Protein AF-A0A1Y1Y5H6-F1 (afdb_monomer)

Sequence (209 aa):
MPNKRKLPKKATPQSYDQAPKKDVIPDMPRKFARLLNSEEIAKRKKEKTPAQSGKAQELTLKPRETLKEFNRRVDQEFNSEISKAGSTRKKEKRKLYKEKKILKERAKKELQWEDSHAKDFHNLEDKVKFGEIVDAPPIIKAVPKARKLFIPRQKEESDDEPQEQEKRKNKGKLRMLSAAQQRIIGAERERAIASYRALKKARMNQPAQ

Radius of gyration: 35.47 Å; Cα contacts (8 Å, |Δi|>4): 11; chains: 1; bounding box: 76×74×88 Å

Structure (mmCIF, N/CA/C/O backbone):
data_AF-A0A1Y1Y5H6-F1
#
_entry.id   AF-A0A1Y1Y5H6-F1
#
loop_
_atom_site.group_PDB
_atom_site.id
_atom_site.type_symbol
_atom_site.label_atom_id
_atom_site.label_alt_id
_atom_site.label_comp_id
_atom_site.label_asym_id
_atom_site.label_entity_id
_atom_site.label_seq_id
_atom_site.pdbx_PDB_ins_code
_atom_site.Cartn_x
_atom_site.Cartn_y
_atom_site.Cartn_z
_atom_site.occupancy
_atom_site.B_iso_or_equiv
_atom_site.auth_seq_id
_atom_site.auth_comp_id
_atom_site.auth_asym_id
_atom_site.auth_atom_id
_atom_site.pdbx_PDB_model_num
ATOM 1 N N . MET A 1 1 ? 11.204 -42.314 10.497 1.00 49.66 1 MET A N 1
ATOM 2 C CA . MET A 1 1 ? 10.343 -42.302 11.704 1.00 49.66 1 MET A CA 1
ATOM 3 C C . MET A 1 1 ? 8.977 -41.720 11.338 1.00 49.66 1 MET A C 1
ATOM 5 O O . MET A 1 1 ? 8.915 -40.529 11.049 1.00 49.66 1 MET A O 1
ATOM 9 N N . PRO A 1 2 ? 7.898 -42.520 11.259 1.00 57.00 2 PRO A N 1
ATOM 10 C CA . PRO A 1 2 ? 6.575 -42.017 10.896 1.00 57.00 2 PRO A CA 1
ATOM 11 C C . PRO A 1 2 ? 5.924 -41.293 12.086 1.00 57.00 2 PRO A C 1
ATOM 13 O O . PRO A 1 2 ? 5.847 -41.814 13.199 1.00 57.00 2 PRO A O 1
ATOM 16 N N . ASN A 1 3 ? 5.479 -40.062 11.845 1.00 56.91 3 ASN A N 1
ATOM 17 C CA . ASN A 1 3 ? 4.983 -39.139 12.860 1.00 56.91 3 ASN A CA 1
ATOM 18 C C . ASN A 1 3 ? 3.547 -39.528 13.274 1.00 56.91 3 ASN A C 1
ATOM 20 O O . ASN A 1 3 ? 2.582 -39.207 12.578 1.00 56.91 3 ASN A O 1
ATOM 24 N N . LYS A 1 4 ? 3.397 -40.268 14.383 1.00 63.69 4 LYS A N 1
ATOM 25 C CA . LYS A 1 4 ? 2.092 -40.712 14.907 1.00 63.69 4 LYS A CA 1
ATOM 26 C C . LYS A 1 4 ? 1.303 -39.511 15.442 1.00 63.69 4 LYS A C 1
ATOM 28 O O . LYS A 1 4 ? 1.525 -39.049 16.560 1.00 63.69 4 LYS A O 1
ATOM 33 N N . ARG A 1 5 ? 0.355 -39.005 14.649 1.00 61.78 5 ARG A N 1
ATOM 34 C CA . ARG A 1 5 ? -0.648 -38.033 15.109 1.00 61.78 5 ARG A CA 1
ATOM 35 C C . ARG A 1 5 ? -1.530 -38.697 16.171 1.00 61.78 5 ARG A C 1
ATOM 37 O O . ARG A 1 5 ? -2.220 -39.668 15.879 1.00 61.78 5 ARG A O 1
ATOM 44 N N . LYS A 1 6 ? -1.484 -38.189 17.406 1.00 64.81 6 LYS A N 1
ATOM 45 C CA . LYS A 1 6 ? -2.341 -38.643 18.512 1.00 64.81 6 LYS A CA 1
ATOM 46 C C . LYS A 1 6 ? -3.805 -38.322 18.181 1.00 64.81 6 LYS A C 1
ATOM 48 O O . LYS A 1 6 ? -4.128 -37.167 17.914 1.00 64.81 6 LYS A O 1
ATOM 53 N N . LEU A 1 7 ? -4.666 -39.340 18.192 1.00 61.91 7 LEU A N 1
ATOM 54 C CA . LEU A 1 7 ? -6.120 -39.191 18.088 1.00 61.91 7 LEU A CA 1
ATOM 55 C C . LEU A 1 7 ? -6.658 -38.402 19.300 1.00 61.91 7 LEU A C 1
ATOM 57 O O . LEU A 1 7 ? -6.150 -38.591 20.412 1.00 61.91 7 LEU A O 1
ATOM 61 N N . PRO A 1 8 ? -7.660 -37.522 19.121 1.00 62.69 8 PRO A N 1
ATOM 62 C CA . PRO A 1 8 ? -8.265 -36.800 20.234 1.00 62.69 8 PRO A CA 1
ATOM 63 C C . PRO A 1 8 ? -8.977 -37.775 21.183 1.00 62.69 8 PRO A C 1
ATOM 65 O O . PRO A 1 8 ? -9.694 -38.677 20.747 1.00 62.69 8 PRO A O 1
ATOM 68 N N . LYS A 1 9 ? -8.765 -37.602 22.494 1.00 64.38 9 LYS A N 1
ATOM 69 C CA . LYS A 1 9 ? -9.453 -38.372 23.541 1.00 64.38 9 LYS A CA 1
ATOM 70 C C . LYS A 1 9 ? -10.957 -38.068 23.490 1.00 64.38 9 LYS A C 1
ATOM 72 O O . LYS A 1 9 ? -11.333 -36.902 23.391 1.00 64.38 9 LYS A O 1
ATOM 77 N N . LYS A 1 10 ? -11.800 -39.106 23.566 1.00 59.19 10 LYS A N 1
ATOM 78 C CA . LYS A 1 10 ? -13.262 -38.967 23.677 1.00 59.19 10 LYS A CA 1
ATOM 79 C C . LYS A 1 10 ? -13.609 -38.164 24.938 1.00 59.19 10 LYS A C 1
ATOM 81 O O . LYS A 1 10 ? -13.023 -38.403 25.993 1.00 59.19 10 LYS A O 1
ATOM 86 N N . ALA A 1 11 ? -14.520 -37.203 24.798 1.00 62.25 11 ALA A N 1
ATOM 87 C CA . ALA A 1 11 ? -14.959 -36.330 25.881 1.00 62.25 11 ALA A CA 1
ATOM 88 C C . ALA A 1 11 ? -15.691 -37.130 26.970 1.00 62.25 11 ALA A C 1
ATOM 90 O O . ALA A 1 11 ? -16.493 -38.013 26.669 1.00 62.25 11 ALA A O 1
ATOM 91 N N . THR A 1 12 ? -15.404 -36.818 28.232 1.00 67.06 12 THR A N 1
ATOM 92 C CA . THR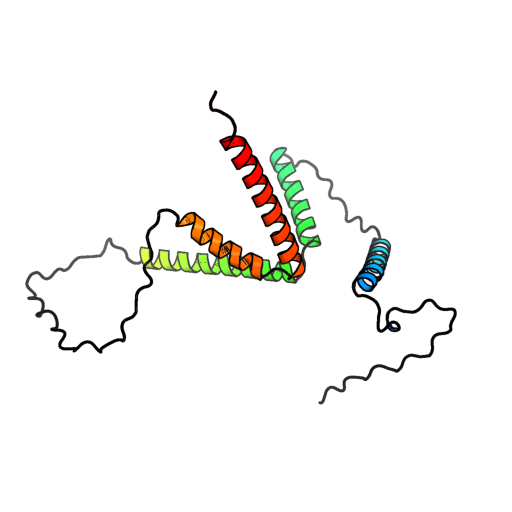 A 1 12 ? -16.161 -37.294 29.392 1.00 67.06 12 THR A CA 1
ATOM 93 C C . THR A 1 12 ? -17.563 -36.670 29.405 1.00 67.06 12 THR A C 1
ATOM 95 O O . THR A 1 12 ? -17.706 -35.513 28.997 1.00 67.06 12 THR A O 1
ATOM 98 N N . PRO A 1 13 ? -18.6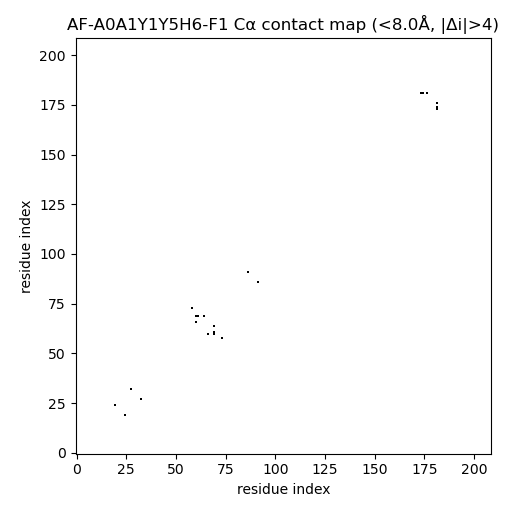01 -37.396 29.862 1.00 62.78 13 PRO A N 1
ATOM 99 C CA . PRO A 1 13 ? -19.953 -36.851 29.955 1.00 62.78 13 PRO A CA 1
ATOM 100 C C . PRO A 1 13 ? -19.969 -35.656 30.918 1.00 62.78 13 PRO A C 1
ATOM 102 O O . PRO A 1 13 ? -19.497 -35.756 32.051 1.00 62.78 13 PRO A O 1
ATOM 105 N N . GLN A 1 14 ? -20.454 -34.504 30.447 1.00 63.03 14 GLN A N 1
ATOM 106 C CA . GLN A 1 14 ? -20.626 -33.312 31.281 1.00 63.03 14 GLN A CA 1
ATOM 107 C C . GLN A 1 14 ? -21.825 -33.509 32.219 1.00 63.03 14 GLN A C 1
ATOM 109 O O . GLN A 1 14 ? -22.839 -34.063 31.799 1.00 63.03 14 GLN A O 1
ATOM 114 N N . SER A 1 15 ? -21.721 -33.059 33.476 1.00 67.62 15 SER A N 1
ATOM 115 C CA . SER A 1 15 ? -22.879 -33.014 34.376 1.00 67.62 15 SER A CA 1
ATOM 116 C C . SER A 1 15 ? -23.840 -31.902 33.944 1.00 67.62 15 SER A C 1
ATOM 118 O O . SER A 1 15 ? -23.403 -30.851 33.471 1.00 67.62 15 SER A O 1
ATOM 120 N N . TYR A 1 16 ? -25.143 -32.150 3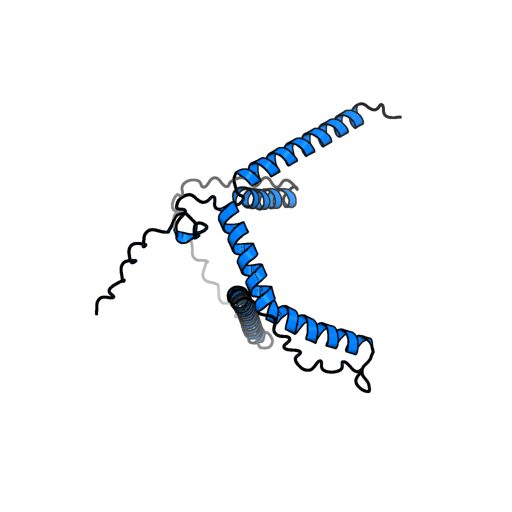4.103 1.00 61.91 16 TYR A N 1
ATOM 121 C CA . TYR A 1 16 ? -26.225 -31.301 33.586 1.00 61.91 16 TYR A CA 1
ATOM 122 C C . TYR A 1 16 ? -26.245 -29.871 34.156 1.00 61.91 16 TYR A C 1
ATOM 124 O O . TYR A 1 16 ? -26.775 -28.976 33.507 1.00 61.91 16 TYR A O 1
ATOM 132 N N . ASP A 1 17 ? -25.600 -29.635 35.302 1.00 73.44 17 ASP A N 1
ATOM 133 C CA . ASP A 1 17 ? -25.562 -28.320 35.960 1.00 73.44 17 ASP A CA 1
ATOM 134 C C . ASP A 1 17 ? -24.399 -27.416 35.515 1.00 73.44 17 ASP A C 1
ATOM 136 O O . ASP A 1 17 ? -24.301 -26.266 35.945 1.00 73.44 17 ASP A O 1
ATOM 140 N N . GLN A 1 18 ? -23.487 -27.894 34.661 1.00 70.75 18 GLN A N 1
ATOM 141 C CA . GLN A 1 18 ? -22.415 -27.048 34.132 1.00 70.75 18 GLN A CA 1
ATOM 142 C C . GLN A 1 18 ? -22.829 -26.394 32.818 1.00 70.75 18 GLN A C 1
ATOM 144 O O . GLN A 1 18 ? -23.266 -27.063 31.882 1.00 70.75 18 GLN A O 1
ATOM 149 N N . ALA A 1 19 ? -22.597 -25.082 32.711 1.00 65.88 19 ALA A N 1
ATOM 150 C CA . ALA A 1 19 ? -22.763 -24.367 31.453 1.00 65.88 19 ALA A CA 1
ATOM 151 C C . ALA A 1 19 ? -21.966 -25.072 30.327 1.00 65.88 19 ALA A C 1
ATOM 153 O O . ALA A 1 19 ? -20.789 -25.411 30.525 1.00 65.88 19 ALA A O 1
ATOM 154 N N . PRO A 1 20 ? -22.580 -25.305 29.151 1.00 62.91 20 PRO A N 1
ATOM 155 C CA . PRO A 1 20 ? -21.957 -26.061 28.074 1.00 62.91 20 PRO A CA 1
ATOM 156 C C . PRO A 1 20 ? -20.665 -25.378 27.622 1.00 62.91 20 PRO A C 1
ATOM 158 O O . PRO A 1 20 ? -20.622 -24.175 27.348 1.00 62.91 20 PRO A O 1
ATOM 161 N N . LYS A 1 21 ? -19.580 -26.154 27.555 1.00 64.81 21 LYS A N 1
ATOM 162 C CA . LYS A 1 21 ? -18.279 -25.649 27.097 1.00 64.81 21 LYS A CA 1
ATOM 163 C C . LYS A 1 21 ? -18.302 -25.533 25.570 1.00 64.81 21 LYS A C 1
ATOM 165 O O . LYS A 1 21 ? -18.923 -26.346 24.891 1.00 64.81 21 LYS A O 1
ATOM 170 N N . LYS A 1 22 ? -17.591 -24.542 25.017 1.00 61.50 22 LYS A N 1
ATOM 171 C CA . LYS A 1 22 ? -17.540 -24.254 23.565 1.00 61.50 22 LYS A CA 1
ATOM 172 C C . LYS A 1 22 ? -17.158 -25.458 22.698 1.00 61.50 22 LYS A C 1
ATOM 174 O O . LYS A 1 22 ? -17.560 -25.514 21.542 1.00 61.50 22 LYS A O 1
ATOM 179 N N . ASP A 1 23 ? -16.420 -26.407 23.265 1.00 64.31 23 ASP A N 1
ATOM 180 C CA . ASP A 1 23 ? -15.974 -27.623 22.581 1.00 64.31 23 ASP A CA 1
ATOM 181 C C . ASP A 1 23 ? -17.095 -28.668 22.391 1.00 64.31 23 ASP A C 1
ATOM 183 O O . ASP A 1 23 ? -16.881 -29.672 21.718 1.00 64.31 23 ASP A O 1
ATOM 187 N N . VAL A 1 24 ? -18.285 -28.443 22.967 1.00 64.38 24 VAL A N 1
ATOM 188 C CA . VAL A 1 24 ? -19.387 -29.423 23.047 1.00 64.38 24 VAL A CA 1
ATOM 189 C C . VAL A 1 24 ? -20.595 -29.042 22.178 1.00 64.38 24 VAL A C 1
ATOM 191 O O . VAL A 1 24 ? -21.507 -29.845 22.019 1.00 64.38 24 VAL A O 1
ATOM 194 N N . ILE A 1 25 ? -20.608 -27.857 21.550 1.00 68.00 25 ILE A N 1
ATOM 195 C CA . ILE A 1 25 ? -21.733 -27.401 20.714 1.00 68.00 25 ILE A CA 1
ATOM 196 C C . ILE A 1 25 ? -21.344 -27.502 19.226 1.00 68.00 25 ILE A C 1
ATOM 198 O O . ILE A 1 25 ? -20.771 -26.552 18.684 1.00 68.00 25 ILE A O 1
ATOM 202 N N . PRO A 1 26 ? -21.629 -28.632 18.545 1.00 69.88 26 PRO A N 1
ATOM 203 C CA . PRO A 1 26 ? -21.235 -28.848 17.150 1.00 69.88 26 PRO A CA 1
ATOM 204 C C . PRO A 1 26 ? -21.930 -27.899 16.160 1.00 69.88 26 PRO A C 1
ATOM 206 O O . PRO A 1 26 ? -21.426 -27.714 15.056 1.00 69.88 26 PRO A O 1
ATOM 209 N N . ASP A 1 27 ? -23.032 -27.259 16.563 1.00 74.75 27 ASP A N 1
ATOM 210 C CA . ASP A 1 27 ? -23.867 -26.407 15.706 1.00 74.75 27 ASP A CA 1
ATOM 211 C C . ASP A 1 27 ? -24.026 -24.975 16.252 1.00 74.75 27 ASP A C 1
ATOM 213 O O . ASP A 1 27 ? -25.101 -24.380 16.264 1.00 74.75 27 ASP A O 1
ATOM 217 N N . MET A 1 28 ? -22.942 -24.398 16.780 1.00 81.00 28 MET A N 1
ATOM 218 C CA . MET A 1 28 ? -22.959 -23.005 17.230 1.00 81.00 28 MET A CA 1
ATOM 219 C C . MET A 1 28 ? -22.802 -22.045 16.032 1.00 81.00 28 MET A C 1
ATOM 221 O O . MET A 1 28 ? -21.764 -22.069 15.357 1.00 81.00 28 MET A O 1
ATOM 225 N N . PRO A 1 29 ? -23.746 -21.109 15.792 1.00 83.75 29 PRO A N 1
ATOM 226 C CA . PRO A 1 29 ? -23.631 -20.146 14.706 1.00 83.75 29 PRO A CA 1
ATOM 227 C C . PRO A 1 29 ? -22.337 -19.333 14.795 1.00 83.75 29 PRO A C 1
ATOM 229 O O . PRO A 1 29 ? -21.986 -18.759 15.828 1.00 83.75 29 PRO A O 1
ATOM 232 N N . ARG A 1 30 ? -21.635 -19.203 13.666 1.00 78.69 30 ARG A N 1
ATOM 233 C CA . ARG A 1 30 ? -20.296 -18.585 13.595 1.00 78.69 30 ARG A CA 1
ATOM 234 C C . ARG A 1 30 ? -20.239 -17.148 14.136 1.00 78.69 30 ARG A C 1
ATOM 236 O O . ARG A 1 30 ? -19.188 -16.706 14.599 1.00 78.69 30 ARG A O 1
ATOM 243 N N . LYS A 1 31 ? -21.352 -16.408 14.065 1.00 78.50 31 LYS A N 1
ATOM 244 C CA . LYS A 1 31 ? -21.481 -15.062 14.652 1.00 78.50 31 LYS A CA 1
ATOM 245 C C . LYS A 1 31 ? -21.469 -15.107 16.183 1.00 78.50 31 LYS A C 1
ATOM 247 O O . LYS A 1 31 ? -20.774 -14.307 16.798 1.00 78.50 31 LYS A O 1
ATOM 252 N N . PHE A 1 32 ? -22.165 -16.071 16.773 1.00 80.12 32 PHE A N 1
ATOM 253 C CA . PHE A 1 32 ? -22.243 -16.259 18.219 1.00 80.12 32 PHE A CA 1
ATOM 254 C C . PHE A 1 32 ? -20.906 -16.748 18.797 1.00 80.12 32 PHE A C 1
ATOM 256 O O . PHE A 1 32 ? -20.401 -16.184 19.764 1.00 80.12 32 PHE A O 1
ATOM 263 N N . ALA A 1 33 ? -20.231 -17.667 18.097 1.00 80.69 33 ALA A N 1
ATOM 264 C CA . ALA A 1 33 ? -18.868 -18.090 18.431 1.00 80.69 33 ALA A CA 1
ATOM 265 C C . ALA A 1 33 ? -17.878 -16.907 18.502 1.00 80.69 33 ALA A C 1
ATOM 267 O O . ALA A 1 33 ? -17.005 -16.850 19.368 1.00 80.69 33 ALA A O 1
ATOM 268 N N . ARG A 1 34 ? -18.013 -15.934 17.586 1.00 82.00 34 ARG A N 1
ATOM 269 C CA . ARG A 1 34 ? -17.185 -14.717 17.586 1.00 82.00 34 ARG A CA 1
ATOM 270 C C . ARG A 1 34 ? -17.472 -13.815 18.780 1.00 82.00 34 ARG A C 1
ATOM 272 O O . ARG A 1 34 ? -16.514 -13.279 19.330 1.00 82.00 34 ARG A O 1
ATOM 279 N N . LEU A 1 35 ? -18.736 -13.665 19.174 1.00 82.44 35 LEU A N 1
ATOM 280 C CA . LEU A 1 35 ? -19.118 -12.865 20.339 1.00 82.44 35 LEU A CA 1
ATOM 281 C C . LEU A 1 35 ? -18.513 -13.448 21.619 1.00 82.44 35 LEU A C 1
ATOM 283 O O . LEU A 1 35 ? -17.743 -12.759 22.287 1.00 82.44 35 LEU A O 1
ATOM 287 N N . LEU A 1 36 ? -18.706 -14.747 21.866 1.00 80.94 36 LEU A N 1
ATOM 288 C CA . LEU A 1 36 ? -18.141 -15.410 23.044 1.00 80.94 36 LEU A CA 1
ATOM 289 C C . LEU A 1 36 ? -16.603 -15.372 23.084 1.00 80.94 36 LEU A C 1
ATOM 291 O O . LEU A 1 36 ? -16.003 -15.377 24.156 1.00 80.94 36 LEU A O 1
ATOM 295 N N . ASN A 1 37 ? -15.933 -15.372 21.929 1.00 80.81 37 ASN A N 1
ATOM 296 C CA . ASN A 1 37 ? -14.474 -15.237 21.871 1.00 80.81 37 ASN A CA 1
ATOM 297 C C . ASN A 1 37 ? -14.022 -13.787 22.089 1.00 80.81 37 ASN A C 1
ATOM 299 O O . ASN A 1 37 ? -12.962 -13.557 22.663 1.00 80.81 37 ASN A O 1
ATOM 303 N N . SER A 1 38 ? -14.804 -12.802 21.641 1.00 80.44 38 SER A N 1
ATOM 304 C CA . SER A 1 38 ? -14.480 -11.386 21.831 1.00 80.44 38 SER A CA 1
ATOM 305 C C . SER A 1 38 ? -14.531 -10.972 23.303 1.00 80.44 38 SER A C 1
ATOM 307 O O . SER A 1 38 ? -13.640 -10.254 23.755 1.00 80.44 38 SER A O 1
ATOM 309 N N . GLU A 1 39 ? -15.486 -11.505 24.066 1.00 78.94 39 GLU A N 1
ATOM 310 C CA . GLU A 1 39 ? -15.594 -11.276 25.509 1.00 78.94 39 GLU A CA 1
ATOM 311 C C . GLU A 1 39 ? -14.431 -11.900 26.282 1.00 78.94 39 GLU A C 1
ATOM 313 O O . GLU A 1 39 ? -13.844 -11.251 27.144 1.00 78.94 39 GLU A O 1
ATOM 318 N N . GLU A 1 40 ? -14.028 -13.127 25.942 1.00 80.06 40 GLU A N 1
ATOM 319 C CA . GLU A 1 40 ? -12.850 -13.764 26.544 1.00 80.06 40 GLU A CA 1
ATOM 320 C C . GLU A 1 40 ? -11.558 -13.012 26.225 1.00 80.06 40 GLU A C 1
ATOM 322 O O . GLU A 1 40 ? -10.697 -12.851 27.089 1.00 80.06 40 GLU A O 1
ATOM 327 N N . ILE A 1 41 ? -11.413 -12.518 24.993 1.00 79.81 41 ILE A N 1
ATOM 328 C CA . ILE A 1 41 ? -10.269 -11.688 24.605 1.00 79.81 41 ILE A CA 1
ATOM 329 C C . ILE A 1 41 ? -10.290 -10.364 25.380 1.00 79.81 41 ILE A C 1
ATOM 331 O O . ILE A 1 41 ? -9.233 -9.904 25.807 1.00 79.81 41 ILE A O 1
ATOM 335 N N . ALA A 1 42 ? -11.461 -9.760 25.590 1.00 81.81 42 ALA A N 1
ATOM 336 C CA . ALA A 1 42 ? -11.604 -8.541 26.380 1.00 81.81 42 ALA A CA 1
ATOM 337 C C . ALA A 1 42 ? -11.263 -8.771 27.863 1.00 81.81 42 ALA A C 1
ATOM 339 O O . ALA A 1 42 ? -10.511 -7.983 28.434 1.00 81.81 42 ALA A O 1
ATOM 340 N N . LYS A 1 43 ? -11.731 -9.874 28.463 1.00 80.25 43 LYS A N 1
ATOM 341 C CA . LYS A 1 43 ? -11.396 -10.274 29.842 1.00 80.25 43 LYS A CA 1
ATOM 342 C C . LYS A 1 43 ? -9.896 -10.531 30.003 1.00 80.25 43 LYS A C 1
ATOM 344 O O . LYS A 1 43 ? -9.257 -9.913 30.845 1.00 80.25 43 LYS A O 1
ATOM 349 N N . ARG A 1 44 ? -9.288 -11.297 29.088 1.00 75.94 44 ARG A N 1
ATOM 350 C CA . ARG A 1 44 ? -7.833 -11.539 29.072 1.00 75.94 44 ARG A CA 1
ATOM 351 C C . ARG A 1 44 ? -7.006 -10.269 28.880 1.00 75.94 44 ARG A C 1
ATOM 353 O O . ARG A 1 44 ? -5.882 -10.213 29.358 1.00 75.94 44 ARG A O 1
ATOM 360 N N . LYS A 1 45 ? -7.513 -9.268 28.153 1.00 72.75 45 LYS A N 1
ATOM 361 C CA . LYS A 1 45 ? -6.840 -7.967 28.012 1.00 72.75 45 LYS A CA 1
ATOM 362 C C . LYS A 1 45 ? -6.903 -7.148 29.299 1.00 72.75 45 LYS A C 1
ATOM 364 O O . LYS A 1 45 ? -5.912 -6.509 29.618 1.00 72.75 45 LYS A O 1
ATOM 369 N N . LYS A 1 46 ? -8.020 -7.202 30.031 1.00 70.00 46 LYS A N 1
ATOM 370 C CA . LYS A 1 46 ? -8.159 -6.559 31.347 1.00 70.00 46 LYS A CA 1
ATOM 371 C C . LYS A 1 46 ? -7.281 -7.225 32.413 1.00 70.00 46 LYS A C 1
ATOM 373 O O . LYS A 1 46 ? -6.700 -6.535 33.233 1.00 70.00 46 LYS A O 1
ATOM 378 N N . GLU A 1 47 ? -7.132 -8.548 32.363 1.00 67.62 47 GLU A N 1
ATOM 379 C CA . GLU A 1 47 ? -6.297 -9.304 33.312 1.00 67.62 47 GLU A CA 1
ATOM 380 C C . GLU A 1 47 ? -4.788 -9.215 33.012 1.00 67.62 47 GLU A C 1
ATOM 382 O O . GLU A 1 47 ? -3.966 -9.414 33.900 1.00 67.62 47 GLU A O 1
ATOM 387 N N . LYS A 1 48 ? -4.396 -8.907 31.765 1.00 61.34 48 LYS A N 1
ATOM 388 C CA . LYS A 1 48 ? -2.987 -8.825 31.327 1.00 61.34 48 LYS A CA 1
ATOM 389 C C . LYS A 1 48 ? -2.402 -7.414 31.297 1.00 61.34 48 LYS A C 1
ATOM 391 O O . LYS A 1 48 ? -1.335 -7.232 30.715 1.00 61.34 48 LYS A O 1
ATOM 396 N N . THR A 1 49 ? -3.045 -6.432 31.916 1.00 50.75 49 THR A N 1
ATOM 397 C CA . THR A 1 49 ? -2.411 -5.139 32.200 1.00 50.75 49 THR A CA 1
ATOM 398 C C . THR A 1 49 ? -1.997 -5.068 33.671 1.00 50.75 49 THR A C 1
ATOM 400 O O . THR A 1 49 ? -2.640 -4.351 34.435 1.00 50.75 49 THR A O 1
ATOM 403 N N . PRO A 1 50 ? -0.932 -5.764 34.121 1.00 48.66 50 PRO A N 1
ATOM 404 C CA . PRO A 1 50 ? -0.153 -5.197 35.204 1.00 48.66 50 PRO A CA 1
ATOM 405 C C . PRO A 1 50 ? 0.479 -3.915 34.653 1.00 48.66 50 PRO A C 1
ATOM 407 O O . PRO A 1 50 ? 1.039 -3.907 33.554 1.00 48.66 50 PRO A O 1
ATOM 410 N N . ALA A 1 51 ? 0.323 -2.821 35.389 1.00 53.59 51 ALA A N 1
ATOM 411 C CA . ALA A 1 51 ? 0.912 -1.528 35.094 1.00 53.59 51 ALA A CA 1
ATOM 412 C C . ALA A 1 51 ? 2.445 -1.643 35.009 1.00 53.59 51 ALA A C 1
ATOM 414 O O . ALA A 1 51 ? 3.158 -1.432 35.982 1.00 53.59 51 ALA A O 1
ATOM 415 N N . GLN A 1 52 ? 2.975 -1.980 33.835 1.00 55.69 52 GLN A N 1
ATOM 416 C CA . GLN A 1 52 ? 4.354 -1.665 33.492 1.00 55.69 52 GLN A CA 1
ATOM 417 C C . GLN A 1 52 ? 4.369 -0.209 33.039 1.00 55.69 52 GLN A C 1
ATOM 419 O O . GLN A 1 52 ? 4.393 0.098 31.850 1.00 55.69 52 GLN A O 1
ATOM 424 N N . SER A 1 53 ? 4.325 0.696 34.016 1.00 53.19 53 SER A N 1
ATOM 425 C CA . SER A 1 53 ? 4.782 2.069 33.847 1.00 53.19 53 SER A CA 1
ATOM 426 C C . SER A 1 53 ? 6.292 2.021 33.610 1.00 53.19 53 SER A C 1
ATOM 428 O O . SER A 1 53 ? 7.097 2.183 34.529 1.00 53.19 53 SER A O 1
ATOM 430 N N . GLY A 1 54 ? 6.691 1.716 32.373 1.00 56.28 54 GLY A N 1
ATOM 431 C CA . GLY A 1 54 ? 8.034 2.030 31.909 1.00 56.28 54 GLY A CA 1
ATOM 432 C C . GLY A 1 54 ? 8.264 3.511 32.178 1.00 56.28 54 GLY A C 1
ATOM 433 O O . GLY A 1 54 ? 7.380 4.314 31.891 1.00 56.28 54 GLY A O 1
ATOM 434 N N . LYS A 1 55 ? 9.391 3.840 32.820 1.00 54.66 55 LYS A N 1
ATOM 435 C CA . LYS A 1 55 ? 9.768 5.198 33.232 1.00 54.66 55 LYS A CA 1
ATOM 436 C C . LYS A 1 55 ? 9.375 6.193 32.139 1.00 54.66 55 LYS A C 1
ATOM 438 O O . LYS A 1 55 ? 9.996 6.187 31.077 1.00 54.66 55 LYS A O 1
ATOM 443 N N . ALA A 1 56 ? 8.339 6.994 32.387 1.00 61.09 56 ALA A N 1
ATOM 444 C CA . ALA A 1 56 ? 7.986 8.102 31.518 1.00 61.09 56 ALA A CA 1
ATOM 445 C C . ALA A 1 56 ? 9.204 9.023 31.511 1.00 61.09 56 ALA A C 1
ATOM 447 O O . ALA A 1 56 ? 9.522 9.640 32.526 1.00 61.09 56 ALA A O 1
ATOM 448 N N . GLN A 1 57 ? 9.965 9.007 30.419 1.00 70.06 57 GLN A N 1
ATOM 449 C CA . GLN A 1 57 ? 11.036 9.971 30.248 1.00 70.06 57 GLN A CA 1
ATOM 450 C C . GLN A 1 57 ? 10.360 11.337 30.218 1.00 70.06 57 GLN A C 1
ATOM 452 O O . GLN A 1 57 ? 9.447 11.562 29.426 1.00 70.06 57 GLN A O 1
ATOM 457 N N . GLU A 1 58 ? 10.740 12.205 31.145 1.00 77.12 58 GLU A N 1
ATOM 458 C CA . GLU A 1 58 ? 10.170 13.538 31.251 1.00 77.12 58 GLU A CA 1
ATOM 459 C C . GLU A 1 58 ? 10.510 14.299 29.962 1.00 77.12 58 GLU A C 1
ATOM 461 O O . GLU A 1 58 ? 11.677 14.572 29.669 1.00 77.12 58 GLU A O 1
ATOM 466 N N . LEU A 1 59 ? 9.495 14.553 29.130 1.00 79.94 59 LEU A N 1
ATOM 467 C CA . LEU A 1 59 ? 9.644 15.197 27.826 1.00 79.94 59 LEU A CA 1
ATOM 468 C C . LEU A 1 59 ? 9.902 16.689 28.032 1.00 79.94 59 LEU A C 1
ATOM 470 O O . LEU A 1 59 ? 9.003 17.518 27.926 1.00 79.94 59 LEU A O 1
ATOM 474 N N . THR A 1 60 ? 11.149 17.023 28.338 1.00 89.31 60 THR A N 1
ATOM 475 C CA . THR A 1 60 ? 11.610 18.403 28.466 1.00 89.31 60 THR A CA 1
ATOM 476 C C . THR A 1 60 ? 12.147 18.931 27.137 1.00 89.31 60 THR A C 1
ATOM 478 O O . THR A 1 60 ? 12.568 18.176 26.246 1.00 89.31 60 THR A O 1
ATOM 481 N N . LEU A 1 61 ? 12.083 20.254 26.984 1.00 91.69 61 LEU A N 1
ATOM 482 C CA . LEU A 1 61 ? 12.623 20.962 25.830 1.00 91.69 61 LEU A CA 1
ATOM 483 C C . LEU A 1 61 ? 14.151 20.981 25.940 1.00 91.69 61 LEU A C 1
ATOM 485 O O . LEU A 1 61 ? 14.691 21.393 26.969 1.00 91.69 61 LEU A O 1
ATOM 489 N N . LYS A 1 62 ? 14.863 20.521 24.907 1.00 90.31 62 LYS A N 1
ATOM 490 C CA . LYS A 1 62 ? 16.330 20.529 24.945 1.00 90.31 62 LYS A CA 1
ATOM 491 C C . LYS A 1 62 ? 16.856 21.958 24.777 1.00 90.31 62 LYS A C 1
ATOM 493 O O . LYS A 1 62 ? 16.273 22.742 24.025 1.00 90.31 62 LYS A O 1
ATOM 498 N N . PRO A 1 63 ? 17.977 22.321 25.423 1.00 91.31 63 PRO A N 1
ATOM 499 C CA . PRO A 1 63 ? 18.583 23.624 25.196 1.00 91.31 63 PRO A CA 1
ATOM 500 C C . PRO A 1 63 ? 18.943 23.776 23.709 1.00 91.31 63 PRO A C 1
ATOM 502 O O . PRO A 1 63 ? 19.580 22.895 23.133 1.00 91.31 63 PRO A O 1
ATOM 505 N N . ARG A 1 64 ? 18.536 24.907 23.110 1.00 91.25 64 ARG A N 1
ATOM 506 C CA . ARG A 1 64 ? 18.654 25.251 21.672 1.00 91.25 64 ARG A CA 1
ATOM 507 C C . ARG A 1 64 ? 17.683 24.534 20.717 1.00 91.25 64 ARG A C 1
ATOM 509 O O . ARG A 1 64 ? 17.779 24.753 19.515 1.00 91.25 64 ARG A O 1
ATOM 516 N N . GLU A 1 65 ? 16.755 23.721 21.219 1.00 92.88 65 GLU A N 1
ATOM 517 C CA . GLU A 1 65 ? 15.654 23.159 20.422 1.00 92.88 65 GLU A CA 1
ATOM 518 C C . GLU A 1 65 ? 14.546 24.210 20.259 1.00 92.88 65 GLU A C 1
ATOM 520 O O . GLU A 1 65 ? 14.178 24.899 21.212 1.00 92.88 65 GLU A O 1
ATOM 525 N N . THR A 1 66 ? 13.994 24.348 19.056 1.00 96.25 66 THR A N 1
ATOM 526 C CA . THR A 1 66 ? 12.784 25.156 18.855 1.00 96.25 66 THR A CA 1
ATOM 527 C C . THR A 1 66 ? 11.538 24.377 19.282 1.00 96.25 66 THR A C 1
ATOM 529 O O . THR A 1 66 ? 11.499 23.149 19.210 1.00 96.25 66 THR A O 1
ATOM 532 N N . LEU A 1 67 ? 10.452 25.068 19.647 1.00 93.56 67 LEU A N 1
ATOM 533 C CA . LEU A 1 67 ? 9.192 24.403 20.023 1.00 93.56 67 LEU A CA 1
ATOM 534 C C . LEU A 1 67 ? 8.660 23.471 18.915 1.00 93.56 67 LEU A C 1
ATOM 536 O O . LEU A 1 67 ? 8.085 22.417 19.183 1.00 93.56 67 LEU A O 1
ATOM 540 N N . LYS A 1 68 ? 8.895 23.833 17.650 1.00 96.25 68 LYS A N 1
ATOM 541 C CA . LYS A 1 68 ? 8.522 23.015 16.492 1.00 96.25 68 LYS A CA 1
ATOM 542 C C . LYS A 1 68 ? 9.302 21.699 16.439 1.00 96.25 68 LYS A C 1
ATOM 544 O O . LYS A 1 68 ? 8.726 20.661 16.119 1.00 96.25 68 LYS A O 1
ATOM 549 N N . GLU A 1 69 ? 10.600 21.738 16.719 1.00 95.75 69 GLU A N 1
ATOM 550 C CA . GLU A 1 69 ? 11.457 20.548 16.742 1.00 95.75 69 GLU A CA 1
ATOM 551 C C . GLU A 1 69 ? 11.111 19.635 17.914 1.00 95.75 69 GLU A C 1
ATOM 553 O O . GLU A 1 69 ? 10.994 18.426 17.709 1.00 95.75 69 GLU A O 1
ATOM 558 N N . PHE A 1 70 ? 10.826 20.226 19.079 1.00 95.06 70 PHE A N 1
ATOM 559 C CA . PHE A 1 70 ? 10.322 19.513 20.249 1.00 95.06 70 PHE A CA 1
ATOM 560 C C . PHE A 1 70 ? 9.054 18.721 19.916 1.00 95.06 70 PHE A C 1
ATOM 562 O O . PHE A 1 70 ? 9.027 17.501 20.076 1.00 95.06 70 PHE A O 1
ATOM 569 N N . ASN A 1 71 ? 8.037 19.383 19.352 1.00 94.25 71 ASN A N 1
ATOM 570 C CA . ASN A 1 71 ? 6.793 18.718 18.958 1.00 94.25 71 ASN A CA 1
ATOM 571 C C . ASN A 1 71 ? 7.050 17.602 17.936 1.00 94.25 71 ASN A C 1
ATOM 573 O O . ASN A 1 71 ? 6.534 16.496 18.077 1.00 94.25 71 ASN A O 1
ATOM 577 N N . ARG A 1 72 ? 7.920 17.845 16.945 1.00 95.06 72 ARG A N 1
ATOM 578 C CA . ARG A 1 72 ? 8.279 16.824 15.949 1.00 95.06 72 ARG A CA 1
ATOM 579 C C . ARG A 1 72 ? 8.936 15.601 16.591 1.00 95.06 72 ARG A C 1
ATOM 581 O O . ARG A 1 72 ? 8.684 14.481 16.151 1.00 95.06 72 ARG A O 1
ATOM 588 N N . ARG A 1 73 ? 9.801 15.797 17.586 1.00 93.31 73 ARG A N 1
ATOM 589 C CA . ARG A 1 73 ? 10.474 14.714 18.310 1.00 93.31 73 ARG A CA 1
ATOM 590 C C . ARG A 1 73 ? 9.483 13.897 19.134 1.00 93.31 73 ARG A C 1
ATOM 592 O O . ARG A 1 73 ? 9.482 12.675 19.008 1.00 93.31 73 ARG A O 1
ATOM 599 N N . VAL A 1 74 ? 8.611 14.566 19.890 1.00 91.50 74 VAL A N 1
ATOM 600 C CA . VAL A 1 74 ? 7.524 13.927 20.654 1.00 91.50 74 VAL A CA 1
ATOM 601 C C . VAL A 1 74 ? 6.666 13.066 19.723 1.00 91.50 74 VAL A C 1
ATOM 603 O O . VAL A 1 74 ? 6.472 11.876 19.975 1.00 91.50 74 VAL A O 1
ATOM 606 N N . ASP A 1 75 ? 6.237 13.627 18.590 1.00 92.31 75 ASP A N 1
ATOM 607 C CA . ASP A 1 75 ? 5.439 12.906 17.598 1.00 92.31 75 ASP A CA 1
ATOM 608 C C . ASP A 1 75 ? 6.180 11.692 17.029 1.00 92.31 75 ASP A C 1
ATOM 610 O O . ASP A 1 75 ? 5.572 10.651 16.784 1.00 92.31 75 ASP A O 1
ATOM 614 N N . GLN A 1 76 ? 7.487 11.791 16.783 1.00 90.25 76 GLN A N 1
ATOM 615 C CA . GLN A 1 76 ? 8.285 10.677 16.267 1.00 90.25 76 GLN A CA 1
ATOM 616 C C . GLN A 1 76 ? 8.410 9.538 17.281 1.00 90.25 76 GLN A C 1
ATOM 618 O O . GLN A 1 76 ? 8.265 8.373 16.899 1.00 90.25 76 GLN A O 1
ATOM 623 N N . GLU A 1 77 ? 8.645 9.860 18.553 1.00 88.06 77 GLU A N 1
ATOM 624 C CA . GLU A 1 77 ? 8.730 8.882 19.639 1.00 88.06 77 GLU A CA 1
ATOM 625 C C . GLU A 1 77 ? 7.398 8.138 19.788 1.00 88.06 77 GLU A C 1
ATOM 627 O O . GLU A 1 77 ? 7.365 6.911 19.628 1.00 88.06 77 GLU A O 1
ATOM 632 N N . PHE A 1 78 ? 6.287 8.874 19.914 1.00 86.81 78 PHE A N 1
ATOM 633 C CA . PHE A 1 78 ? 4.941 8.300 19.992 1.00 86.81 78 PHE A CA 1
ATOM 634 C C . PHE A 1 78 ? 4.580 7.482 18.752 1.00 86.81 78 PHE A C 1
ATOM 636 O O . PHE A 1 78 ? 4.124 6.342 18.858 1.00 86.81 78 PHE A O 1
ATOM 643 N N . ASN A 1 79 ? 4.822 8.008 17.549 1.00 86.50 79 ASN A N 1
ATOM 644 C CA . ASN A 1 79 ? 4.537 7.273 16.319 1.00 86.50 79 ASN A CA 1
ATOM 645 C C . ASN A 1 79 ? 5.374 5.995 16.201 1.00 86.50 79 ASN A C 1
ATOM 647 O O . ASN A 1 79 ? 4.898 5.012 15.624 1.00 86.50 79 ASN A O 1
ATOM 651 N N . SER A 1 80 ? 6.597 5.972 16.740 1.00 83.81 80 SER A N 1
ATOM 652 C CA . SER A 1 80 ? 7.432 4.770 16.762 1.00 83.81 80 SER A CA 1
ATOM 653 C C . SER A 1 80 ? 6.847 3.694 17.681 1.00 83.81 80 SER A C 1
ATOM 655 O O . SER A 1 80 ? 6.797 2.524 17.292 1.00 83.81 80 SER A O 1
ATOM 657 N N . GLU A 1 81 ? 6.333 4.077 18.849 1.00 82.69 81 GLU A N 1
ATOM 658 C CA . GLU A 1 81 ? 5.688 3.172 19.801 1.00 82.69 81 GLU A CA 1
ATOM 659 C C . GLU A 1 81 ? 4.355 2.654 19.270 1.00 82.69 81 GLU A C 1
ATOM 661 O O . GLU A 1 81 ? 4.135 1.443 19.230 1.00 82.69 81 GLU A O 1
ATOM 666 N N . ILE A 1 82 ? 3.509 3.546 18.751 1.00 83.25 82 ILE A N 1
ATOM 667 C CA . ILE A 1 82 ? 2.237 3.195 18.110 1.00 83.25 82 ILE A CA 1
ATOM 668 C C . ILE A 1 82 ? 2.486 2.252 16.926 1.00 83.25 82 ILE A C 1
ATOM 670 O O . ILE A 1 82 ? 1.779 1.255 16.744 1.00 83.25 82 ILE A O 1
ATOM 674 N N . SER A 1 83 ? 3.525 2.521 16.130 1.00 77.12 83 SER A N 1
ATOM 675 C CA . SER A 1 83 ? 3.903 1.661 15.008 1.00 77.12 83 SER A CA 1
ATOM 676 C C . SER A 1 83 ? 4.363 0.281 15.466 1.00 77.12 83 SER A C 1
ATOM 678 O O . SER A 1 83 ? 3.965 -0.702 14.840 1.00 77.12 83 SER A O 1
ATOM 680 N N . LYS A 1 84 ? 5.160 0.191 16.540 1.00 78.94 84 LYS A N 1
ATOM 681 C CA . LYS A 1 84 ? 5.610 -1.078 17.138 1.00 78.94 84 LYS A CA 1
ATOM 682 C C . LYS A 1 84 ? 4.433 -1.862 17.725 1.00 78.94 84 LYS A C 1
ATOM 684 O O . LYS A 1 84 ? 4.281 -3.041 17.417 1.00 78.94 84 LYS A O 1
ATOM 689 N N . ALA A 1 85 ? 3.552 -1.208 18.479 1.00 78.38 85 ALA A N 1
ATOM 690 C CA . ALA A 1 85 ? 2.380 -1.825 19.102 1.00 78.38 85 ALA A CA 1
ATOM 691 C C . ALA A 1 85 ? 1.341 -2.310 18.071 1.00 78.38 85 ALA A C 1
ATOM 693 O O . ALA A 1 85 ? 0.723 -3.361 18.239 1.00 78.38 85 ALA A O 1
ATOM 694 N N . GLY A 1 86 ? 1.170 -1.577 16.967 1.00 76.25 86 GLY A N 1
ATOM 695 C CA . GLY A 1 86 ? 0.296 -1.946 15.849 1.00 76.25 86 GLY A CA 1
ATOM 696 C C . GLY A 1 86 ? 0.964 -2.818 14.778 1.00 76.25 86 GLY A C 1
ATOM 697 O O . GLY A 1 86 ? 0.388 -3.022 13.696 1.00 76.25 86 GLY A O 1
ATOM 698 N N . SER A 1 87 ? 2.193 -3.285 15.015 1.00 73.69 87 SER A N 1
ATOM 699 C CA . SER A 1 87 ? 2.936 -4.107 14.068 1.00 73.69 87 SER A CA 1
ATOM 700 C C . SER A 1 87 ? 2.585 -5.578 14.247 1.00 73.69 87 SER A C 1
ATOM 702 O O . SER A 1 87 ? 2.723 -6.162 15.315 1.00 73.69 87 SER A O 1
ATOM 704 N N . THR A 1 88 ? 2.129 -6.213 13.171 1.00 81.19 88 THR A N 1
ATOM 705 C CA . THR A 1 88 ? 2.021 -7.674 13.117 1.00 81.19 88 THR A CA 1
ATOM 706 C C . THR A 1 88 ? 3.140 -8.204 12.236 1.00 81.19 88 THR A C 1
ATOM 708 O O . THR A 1 88 ? 3.487 -7.575 11.234 1.00 81.19 88 THR A O 1
ATOM 711 N N . ARG A 1 89 ? 3.630 -9.418 12.510 1.00 81.44 89 ARG A N 1
ATOM 712 C CA . ARG A 1 89 ? 4.666 -10.087 11.696 1.00 81.44 89 ARG A CA 1
ATOM 713 C C . ARG A 1 89 ? 4.360 -10.073 10.188 1.00 81.44 89 ARG A C 1
ATOM 715 O O . ARG A 1 89 ? 5.258 -10.018 9.352 1.00 81.44 89 ARG A O 1
ATOM 722 N N . LYS A 1 90 ? 3.074 -10.108 9.811 1.00 81.56 90 LYS A N 1
ATOM 723 C CA . LYS A 1 90 ? 2.622 -10.002 8.411 1.00 81.56 90 LYS A CA 1
ATOM 724 C C . LYS A 1 90 ? 2.814 -8.592 7.834 1.00 81.56 90 LYS A C 1
ATOM 726 O O . LYS A 1 90 ? 3.201 -8.460 6.674 1.00 81.56 90 LYS A O 1
ATOM 731 N N . LYS A 1 91 ? 2.546 -7.548 8.623 1.00 83.19 91 LYS A N 1
ATOM 732 C CA . LYS A 1 91 ? 2.738 -6.139 8.245 1.00 83.19 91 LYS A CA 1
ATOM 733 C C . LYS A 1 91 ? 4.227 -5.815 8.069 1.00 83.19 91 LYS A C 1
ATOM 735 O O . LYS A 1 91 ? 4.579 -5.194 7.071 1.00 83.19 91 LYS A O 1
ATOM 740 N N . GLU A 1 92 ? 5.089 -6.335 8.941 1.00 85.81 92 GLU A N 1
ATOM 741 C CA . GLU A 1 92 ? 6.554 -6.188 8.853 1.00 85.81 92 GLU A CA 1
ATOM 742 C C . GLU A 1 92 ? 7.121 -6.842 7.601 1.00 85.81 92 GLU A C 1
ATOM 744 O O . GLU A 1 92 ? 7.800 -6.185 6.818 1.00 85.81 92 GLU A O 1
ATOM 749 N N . LYS A 1 93 ? 6.754 -8.104 7.334 1.00 88.25 93 LYS A N 1
ATOM 750 C CA . LYS A 1 93 ? 7.154 -8.794 6.097 1.00 88.25 93 LYS A CA 1
ATOM 751 C C . LYS A 1 93 ? 6.745 -8.014 4.846 1.00 88.25 93 LYS A C 1
ATOM 753 O O . LYS A 1 93 ? 7.508 -7.944 3.886 1.00 88.25 93 LYS A O 1
ATOM 758 N N . ARG A 1 94 ? 5.555 -7.401 4.848 1.00 89.44 94 ARG A N 1
ATOM 759 C CA . ARG A 1 94 ? 5.085 -6.570 3.730 1.00 89.44 94 ARG A CA 1
ATOM 760 C C . ARG A 1 94 ? 5.890 -5.274 3.595 1.00 89.44 94 ARG A C 1
ATOM 762 O O . ARG A 1 94 ? 6.128 -4.853 2.467 1.00 89.44 94 ARG A O 1
ATOM 769 N N . LYS A 1 95 ? 6.291 -4.649 4.707 1.00 90.06 95 LYS A N 1
ATOM 770 C CA . LYS A 1 95 ? 7.139 -3.447 4.718 1.00 90.06 95 LYS A CA 1
ATOM 771 C C . LYS A 1 95 ? 8.532 -3.761 4.161 1.00 90.06 95 LYS A C 1
ATOM 773 O O . LYS A 1 95 ? 8.910 -3.166 3.159 1.00 90.06 95 LYS A O 1
ATOM 778 N N . LEU A 1 96 ? 9.188 -4.794 4.689 1.00 92.62 96 LEU A N 1
ATOM 779 C CA . LEU A 1 96 ? 10.497 -5.266 4.220 1.00 92.62 96 LEU A CA 1
ATOM 780 C C . LEU A 1 96 ? 10.482 -5.642 2.732 1.00 92.62 96 LEU A C 1
ATOM 782 O O . LEU A 1 96 ? 11.406 -5.324 1.990 1.00 92.62 96 LEU A O 1
ATOM 786 N N . TYR A 1 97 ? 9.411 -6.287 2.260 1.00 95.50 97 TYR A N 1
ATOM 787 C CA . TYR A 1 97 ? 9.262 -6.602 0.838 1.00 95.50 97 TYR A CA 1
ATOM 788 C C . TYR A 1 97 ? 9.190 -5.340 -0.035 1.00 95.50 97 TYR A C 1
ATOM 790 O O . TYR A 1 97 ? 9.826 -5.284 -1.087 1.00 95.50 97 TYR A O 1
ATOM 798 N N . LYS A 1 98 ? 8.433 -4.321 0.395 1.00 95.44 98 LYS A N 1
ATOM 799 C CA . LYS A 1 98 ? 8.345 -3.041 -0.320 1.00 95.44 98 LYS A CA 1
ATOM 800 C C . LYS A 1 98 ? 9.688 -2.315 -0.333 1.00 95.44 98 LYS A C 1
ATOM 802 O O . LYS A 1 98 ? 10.096 -1.860 -1.393 1.00 95.44 98 LYS A O 1
ATOM 807 N N . GLU A 1 99 ? 10.382 -2.256 0.800 1.00 95.50 99 GLU A N 1
ATOM 808 C CA . GLU A 1 99 ? 11.715 -1.648 0.906 1.00 95.50 99 GLU A CA 1
ATOM 809 C C . GLU A 1 99 ? 12.716 -2.358 -0.008 1.00 95.50 99 GLU A C 1
ATOM 811 O O . GLU A 1 99 ? 13.374 -1.712 -0.817 1.00 95.50 99 GLU A O 1
ATOM 816 N N . LYS A 1 100 ? 12.739 -3.698 0.003 1.00 97.44 100 LYS A N 1
ATOM 817 C CA . LYS A 1 100 ? 13.571 -4.495 -0.910 1.00 97.44 100 LYS A CA 1
ATOM 818 C C . LYS A 1 100 ? 13.241 -4.228 -2.380 1.00 97.44 100 LYS A C 1
ATOM 820 O O . LYS A 1 100 ? 14.142 -4.220 -3.214 1.00 97.44 100 LYS A O 1
ATOM 825 N N . LYS A 1 101 ? 11.964 -4.020 -2.718 1.00 96.69 101 LYS A N 1
ATOM 826 C CA . LYS A 1 101 ? 11.548 -3.667 -4.082 1.00 96.69 101 LYS A CA 1
ATOM 827 C C . LYS A 1 101 ? 12.056 -2.276 -4.479 1.00 96.69 101 LYS A C 1
ATOM 829 O O . LYS A 1 101 ? 12.622 -2.145 -5.557 1.00 96.69 101 LYS A O 1
ATOM 834 N N . ILE A 1 102 ? 11.909 -1.284 -3.601 1.00 97.31 102 ILE A N 1
ATOM 835 C CA . ILE A 1 102 ? 12.385 0.089 -3.829 1.00 97.31 102 ILE A CA 1
ATOM 836 C C . ILE A 1 102 ? 13.908 0.113 -3.994 1.00 97.31 102 ILE A C 1
ATOM 838 O O . ILE A 1 102 ? 14.405 0.730 -4.928 1.00 97.31 102 ILE A O 1
ATOM 842 N N . LEU A 1 103 ? 14.650 -0.596 -3.138 1.00 96.06 103 LEU A N 1
ATOM 843 C CA . LEU A 1 103 ? 16.109 -0.700 -3.239 1.00 96.06 103 LEU A CA 1
ATOM 844 C C . LEU A 1 103 ? 16.544 -1.334 -4.564 1.00 96.06 103 LEU A C 1
ATOM 846 O O . LEU A 1 103 ? 17.436 -0.815 -5.223 1.00 96.06 103 LEU A O 1
ATOM 850 N N . LYS A 1 104 ? 15.868 -2.403 -5.003 1.00 96.94 104 LYS A N 1
ATOM 851 C CA . LYS A 1 104 ? 16.128 -3.013 -6.316 1.00 96.94 104 LYS A CA 1
ATOM 852 C C . LYS A 1 104 ? 15.856 -2.057 -7.474 1.00 96.94 104 LYS A C 1
ATOM 854 O O . LYS A 1 104 ? 16.598 -2.068 -8.446 1.00 96.94 104 LYS A O 1
ATOM 859 N N . GLU A 1 105 ? 14.783 -1.275 -7.408 1.00 95.81 105 GLU A N 1
ATOM 860 C CA . GLU A 1 105 ? 14.477 -0.284 -8.445 1.00 95.81 105 GLU A CA 1
ATOM 861 C C . GLU A 1 105 ? 15.504 0.850 -8.470 1.00 95.81 105 GLU A C 1
ATOM 863 O O . GLU A 1 105 ? 15.901 1.269 -9.553 1.00 95.81 105 GLU A O 1
ATOM 868 N N . ARG A 1 106 ? 15.974 1.308 -7.304 1.00 95.56 106 ARG A N 1
ATOM 869 C CA . ARG A 1 106 ? 17.046 2.309 -7.215 1.00 95.56 106 ARG A CA 1
ATOM 870 C C . ARG A 1 106 ? 18.361 1.785 -7.786 1.00 95.56 106 ARG A C 1
ATOM 872 O O . ARG A 1 106 ? 18.896 2.429 -8.673 1.00 95.56 106 ARG A O 1
ATOM 879 N N . ALA A 1 107 ? 18.790 0.588 -7.386 1.00 96.00 107 ALA A N 1
ATOM 880 C CA . ALA A 1 107 ? 20.014 -0.029 -7.899 1.00 96.00 107 ALA A CA 1
ATOM 881 C C . ALA A 1 107 ? 19.976 -0.233 -9.424 1.00 96.00 107 ALA A C 1
ATOM 883 O O . ALA A 1 107 ? 20.965 -0.022 -10.109 1.00 96.00 107 ALA A O 1
ATOM 884 N N . LYS A 1 108 ? 18.815 -0.598 -9.988 1.00 95.50 108 LYS A N 1
ATOM 885 C CA . LYS A 1 108 ? 18.654 -0.685 -11.449 1.00 95.50 108 LYS A CA 1
ATOM 886 C C . LYS A 1 108 ? 18.814 0.664 -12.142 1.00 95.50 108 LYS A C 1
ATOM 888 O O . LYS A 1 108 ? 19.391 0.713 -13.218 1.00 95.50 108 LYS A O 1
ATOM 893 N N . LYS A 1 109 ? 18.259 1.731 -11.562 1.00 92.62 109 LYS A N 1
ATOM 894 C CA . LYS A 1 109 ? 18.386 3.085 -12.113 1.00 92.62 109 LYS A CA 1
ATOM 895 C C . LYS A 1 109 ? 19.815 3.600 -12.021 1.00 92.62 109 LYS A C 1
ATOM 897 O O . LYS A 1 109 ? 20.259 4.250 -12.951 1.00 92.62 109 LYS A O 1
ATOM 902 N N . GLU A 1 110 ? 20.498 3.311 -10.922 1.00 93.06 110 GLU A N 1
ATOM 903 C CA . GLU A 1 110 ? 21.902 3.663 -10.716 1.00 93.06 110 GLU A CA 1
ATOM 904 C C . GLU A 1 110 ? 22.793 2.952 -11.734 1.00 93.06 110 GLU A C 1
ATOM 906 O O . GLU A 1 110 ? 23.509 3.623 -12.459 1.00 93.06 110 GLU A O 1
ATOM 911 N N . LEU A 1 111 ? 22.613 1.641 -11.927 1.00 91.25 111 LEU A N 1
ATOM 912 C CA . LEU A 1 111 ? 23.316 0.898 -12.976 1.00 91.25 111 LEU A CA 1
ATOM 913 C C . LEU A 1 111 ? 23.030 1.460 -14.378 1.00 91.25 111 LEU A C 1
ATOM 915 O O . LEU A 1 111 ? 23.938 1.636 -15.173 1.00 91.25 111 LEU A O 1
ATOM 919 N N . GLN A 1 112 ? 21.772 1.788 -14.689 1.00 87.81 112 GLN A N 1
ATOM 920 C CA . GLN A 1 112 ? 21.429 2.415 -15.972 1.00 87.81 112 GLN A CA 1
ATOM 921 C C . GLN A 1 112 ? 22.058 3.798 -16.143 1.00 87.81 112 GLN A C 1
ATOM 923 O O . GLN A 1 112 ? 22.40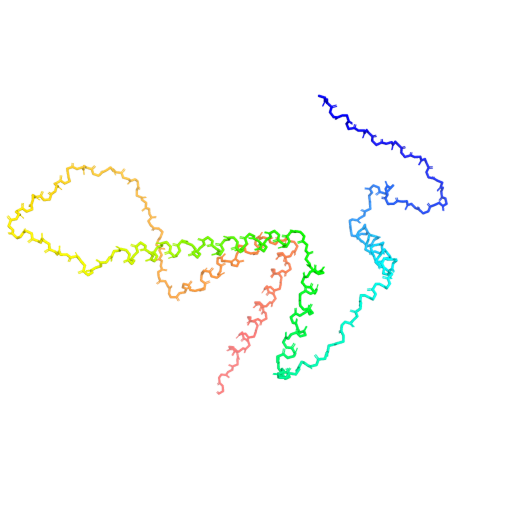7 4.179 -17.260 1.00 87.81 112 GLN A O 1
ATOM 928 N N . TRP A 1 113 ? 22.150 4.565 -15.058 1.00 85.06 113 TRP A N 1
ATOM 929 C CA . TRP A 1 113 ? 22.808 5.861 -15.051 1.00 85.06 113 TRP A CA 1
ATOM 930 C C . TRP A 1 113 ? 24.306 5.700 -15.289 1.00 85.06 113 TRP A C 1
ATOM 932 O O . TRP A 1 113 ? 24.828 6.366 -16.174 1.00 85.06 113 TRP A O 1
ATOM 942 N N . GLU A 1 114 ? 24.958 4.773 -14.588 1.00 84.56 114 GLU A N 1
ATOM 943 C CA . GLU A 1 114 ? 26.364 4.412 -14.782 1.00 84.56 114 GLU A CA 1
ATOM 944 C C . GLU A 1 114 ? 26.625 3.924 -16.209 1.00 84.56 114 GLU A C 1
ATOM 946 O O . GLU A 1 114 ? 27.513 4.453 -16.858 1.00 84.56 114 GLU A O 1
ATOM 951 N N . ASP A 1 115 ? 25.807 3.023 -16.760 1.00 81.19 115 ASP A N 1
ATOM 952 C CA . ASP A 1 115 ? 25.927 2.542 -18.146 1.00 81.19 115 ASP A CA 1
ATOM 953 C C . ASP A 1 115 ? 25.750 3.664 -19.186 1.00 81.19 115 ASP A C 1
ATOM 955 O O . ASP A 1 115 ? 26.295 3.603 -20.292 1.00 81.19 115 ASP A O 1
ATOM 959 N N . SER A 1 116 ? 24.946 4.680 -18.859 1.00 75.31 116 SER A N 1
ATOM 960 C CA . SER A 1 116 ? 24.701 5.833 -19.733 1.00 75.31 116 SER A CA 1
ATOM 961 C C . SER A 1 116 ? 25.777 6.909 -19.588 1.00 75.31 116 SER A C 1
ATOM 963 O O . SER A 1 116 ? 26.081 7.573 -20.570 1.00 75.31 116 SER A O 1
ATOM 965 N N . HIS A 1 117 ? 26.357 7.073 -18.395 1.00 69.12 117 HIS A N 1
ATOM 966 C CA . HIS A 1 117 ? 27.483 7.975 -18.131 1.00 69.12 117 HIS A CA 1
ATOM 967 C C . HIS A 1 117 ? 28.821 7.385 -18.585 1.00 69.12 117 HIS A C 1
ATOM 969 O O . HIS A 1 117 ? 29.665 8.118 -19.073 1.00 69.12 117 HIS A O 1
ATOM 975 N N . ALA A 1 118 ? 29.008 6.068 -18.483 1.00 61.94 118 ALA A N 1
ATOM 976 C CA . ALA A 1 118 ? 30.198 5.363 -18.960 1.00 61.94 118 ALA A CA 1
ATOM 977 C C . ALA A 1 118 ? 30.308 5.373 -20.493 1.00 61.94 118 ALA A C 1
ATOM 979 O O . ALA A 1 118 ? 31.375 5.111 -21.047 1.00 61.94 118 ALA A O 1
ATOM 980 N N . LYS A 1 119 ? 29.218 5.697 -21.197 1.00 64.00 119 LYS A N 1
ATOM 981 C CA . LYS A 1 119 ? 29.269 6.122 -22.597 1.00 64.00 119 LYS A CA 1
ATOM 982 C C . LYS A 1 119 ? 29.638 7.600 -22.631 1.00 64.00 119 LYS A C 1
ATOM 984 O O . LYS A 1 119 ? 28.791 8.447 -22.896 1.00 64.00 119 LYS A O 1
ATOM 989 N N . ASP A 1 120 ? 30.903 7.896 -22.349 1.00 63.12 120 ASP A N 1
ATOM 990 C CA . ASP A 1 120 ? 31.474 9.225 -22.544 1.00 63.12 120 ASP A CA 1
ATOM 991 C C . ASP A 1 120 ? 31.370 9.599 -24.029 1.00 63.12 120 ASP A C 1
ATOM 993 O O . ASP A 1 120 ? 32.215 9.254 -24.857 1.00 63.12 120 ASP A O 1
ATOM 997 N N . PHE A 1 121 ? 30.309 10.329 -24.376 1.00 65.00 121 PHE A N 1
ATOM 998 C CA . PHE A 1 121 ? 30.093 10.881 -25.717 1.00 65.00 121 PHE A CA 1
ATOM 999 C C . PHE A 1 121 ? 31.191 11.877 -26.122 1.00 65.00 121 PHE A C 1
ATOM 1001 O O . PHE A 1 121 ? 31.288 12.236 -27.290 1.00 65.00 121 PHE A O 1
ATOM 1008 N N . HIS A 1 122 ? 32.035 12.304 -25.177 1.00 70.75 122 HIS A N 1
ATOM 1009 C CA . HIS A 1 122 ? 33.163 13.197 -25.425 1.00 70.75 122 HIS A CA 1
ATOM 1010 C C . HIS A 1 122 ? 34.316 12.551 -26.207 1.00 70.75 122 HIS A C 1
ATOM 1012 O O . HIS A 1 122 ? 35.018 13.270 -26.909 1.00 70.75 122 HIS A O 1
ATOM 1018 N N . ASN A 1 123 ? 34.474 11.222 -26.155 1.00 70.31 123 ASN A N 1
ATOM 1019 C CA . ASN A 1 123 ? 35.499 10.492 -26.917 1.00 70.31 123 ASN A CA 1
ATOM 1020 C C . ASN A 1 123 ? 34.925 9.754 -28.142 1.00 70.31 123 ASN A C 1
ATOM 1022 O O . ASN A 1 123 ? 35.606 8.916 -28.737 1.00 70.31 123 ASN A O 1
ATOM 1026 N N . LEU A 1 124 ? 33.666 10.021 -28.513 1.00 73.44 124 LEU A N 1
ATOM 1027 C CA . LEU A 1 124 ? 33.051 9.438 -29.703 1.00 73.44 124 LEU A CA 1
ATOM 1028 C C . LEU A 1 124 ? 33.590 10.144 -30.957 1.00 73.44 124 LEU A C 1
ATOM 1030 O O . LEU A 1 124 ? 32.975 11.064 -31.487 1.00 73.44 124 LEU A O 1
ATOM 1034 N N . GLU A 1 125 ? 34.764 9.721 -31.420 1.00 75.88 125 GLU A N 1
ATOM 1035 C CA . GLU A 1 125 ? 35.283 10.124 -32.726 1.00 75.88 125 GLU A CA 1
ATOM 1036 C C . GLU A 1 125 ? 34.528 9.381 -33.830 1.00 75.88 125 GLU A C 1
ATOM 1038 O O . GLU A 1 125 ? 34.658 8.164 -33.993 1.00 75.88 125 GLU A O 1
ATOM 1043 N N . ASP A 1 126 ? 33.746 10.126 -34.608 1.00 71.12 126 ASP A N 1
ATOM 1044 C CA . ASP A 1 126 ? 33.016 9.598 -35.753 1.00 71.12 126 ASP A CA 1
ATOM 1045 C C . ASP A 1 126 ? 33.989 9.381 -36.921 1.00 71.12 126 ASP A C 1
ATOM 1047 O O . ASP A 1 126 ? 34.230 10.254 -37.757 1.00 71.12 126 ASP A O 1
ATOM 1051 N N . LYS A 1 127 ? 34.633 8.209 -36.952 1.00 74.75 127 LYS A N 1
ATOM 1052 C CA . LYS A 1 127 ? 35.498 7.792 -38.067 1.00 74.75 127 LYS A CA 1
ATOM 1053 C C . LYS A 1 127 ? 34.634 7.339 -39.244 1.00 74.75 127 LYS A C 1
ATOM 1055 O O . LYS A 1 127 ? 34.652 6.169 -39.625 1.00 74.75 127 LYS A O 1
ATOM 1060 N N . VAL A 1 128 ? 33.872 8.268 -39.819 1.00 65.81 128 VAL A N 1
ATOM 1061 C CA . VAL A 1 128 ? 33.070 8.022 -41.021 1.00 65.81 128 VAL A CA 1
ATOM 1062 C C . VAL A 1 128 ? 34.015 7.881 -42.212 1.00 65.81 128 VAL A C 1
ATOM 1064 O O . VAL A 1 128 ? 34.606 8.852 -42.686 1.00 65.81 128 VAL A O 1
ATOM 1067 N N . LYS A 1 129 ? 34.182 6.654 -42.710 1.00 73.06 129 LYS A N 1
ATOM 1068 C CA . LYS A 1 129 ? 34.886 6.396 -43.969 1.00 73.06 129 LYS A CA 1
ATOM 1069 C C . LYS A 1 129 ? 33.961 6.755 -45.130 1.00 73.06 129 LYS A C 1
ATOM 1071 O O . LYS A 1 129 ? 33.173 5.936 -45.592 1.00 73.06 129 LYS A O 1
ATOM 1076 N N . PHE A 1 130 ? 34.047 7.994 -45.599 1.00 62.06 130 PHE A N 1
ATOM 1077 C CA . PHE A 1 130 ? 33.381 8.405 -46.832 1.00 62.06 130 PHE A CA 1
ATOM 1078 C C . PHE A 1 130 ? 34.026 7.679 -48.018 1.00 62.06 130 PHE A C 1
ATOM 1080 O O . PHE A 1 130 ? 35.198 7.896 -48.314 1.00 62.06 130 PHE A O 1
ATOM 1087 N N . GLY A 1 131 ? 33.272 6.792 -48.670 1.00 69.38 131 GLY A N 1
ATOM 1088 C CA . GLY A 1 131 ? 33.730 6.054 -49.852 1.00 69.38 131 GLY A CA 1
ATOM 1089 C C . GLY A 1 131 ? 33.589 4.534 -49.773 1.00 69.38 131 GLY A C 1
ATOM 1090 O O . GLY A 1 131 ? 33.824 3.867 -50.776 1.00 69.38 131 GLY A O 1
ATOM 1091 N N . GLU A 1 132 ? 33.167 3.972 -48.637 1.00 70.25 132 GLU A N 1
ATOM 1092 C CA . GLU A 1 132 ? 32.662 2.597 -48.623 1.00 70.25 132 GLU A CA 1
ATOM 1093 C C . GLU A 1 132 ? 31.287 2.608 -49.303 1.00 70.25 132 GLU A C 1
ATOM 1095 O O . GLU A 1 132 ? 30.304 3.120 -48.764 1.00 70.25 132 GLU A O 1
ATOM 1100 N N . ILE A 1 133 ? 31.241 2.137 -50.551 1.00 67.62 133 ILE A N 1
ATOM 1101 C CA . ILE A 1 133 ? 29.988 1.866 -51.251 1.00 67.62 133 ILE A CA 1
ATOM 1102 C C . ILE A 1 133 ? 29.293 0.802 -50.412 1.00 67.62 133 ILE A C 1
ATOM 1104 O O . ILE A 1 133 ? 29.712 -0.351 -50.395 1.00 67.62 133 ILE A O 1
ATOM 1108 N N . VAL A 1 134 ? 28.287 1.230 -49.653 1.00 69.56 134 VAL A N 1
ATOM 1109 C CA . VAL A 1 134 ? 27.453 0.356 -48.835 1.00 69.56 134 VAL A CA 1
ATOM 1110 C C . VAL A 1 134 ? 26.935 -0.744 -49.753 1.00 69.56 134 VAL A C 1
ATOM 1112 O O . VAL A 1 134 ? 26.260 -0.443 -50.742 1.00 69.56 134 VAL A O 1
ATOM 1115 N N . ASP A 1 135 ? 27.290 -1.996 -49.453 1.00 75.25 135 ASP A N 1
ATOM 1116 C CA . ASP A 1 135 ? 26.763 -3.160 -50.159 1.00 75.25 135 ASP A CA 1
ATOM 1117 C C . ASP A 1 135 ? 25.249 -3.002 -50.316 1.00 75.25 135 ASP A C 1
ATOM 1119 O O . ASP A 1 135 ? 24.550 -2.607 -49.374 1.0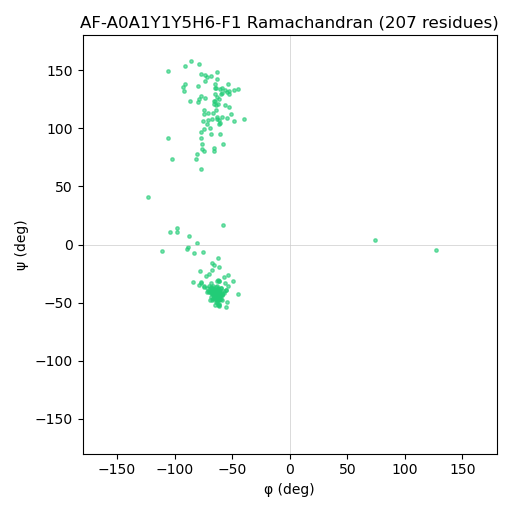0 75.25 135 ASP A O 1
ATOM 1123 N N . ALA A 1 136 ? 24.751 -3.267 -51.528 1.00 80.00 136 ALA A N 1
ATOM 1124 C CA . ALA A 1 136 ? 23.339 -3.112 -51.841 1.00 80.00 136 ALA A CA 1
ATOM 1125 C C . ALA A 1 136 ? 22.499 -3.786 -50.744 1.00 80.00 136 ALA A C 1
ATOM 1127 O O . ALA A 1 136 ? 22.809 -4.919 -50.352 1.00 80.00 136 ALA A O 1
ATOM 1128 N N . PRO A 1 137 ? 21.460 -3.108 -50.220 1.00 81.06 137 PRO A N 1
ATOM 1129 C CA . PRO A 1 137 ? 20.713 -3.617 -49.085 1.00 81.06 137 PRO A CA 1
ATOM 1130 C C . PRO A 1 137 ? 20.226 -5.037 -49.390 1.00 81.06 137 PRO A C 1
ATOM 1132 O O . PRO A 1 137 ? 19.783 -5.305 -50.514 1.00 81.06 137 PRO A O 1
ATOM 1135 N N . PRO A 1 138 ? 20.313 -5.963 -48.419 1.00 82.50 138 PRO A N 1
ATOM 1136 C CA . PRO A 1 138 ? 19.984 -7.356 -48.655 1.00 82.50 138 PRO A CA 1
ATOM 1137 C C . PRO A 1 138 ? 18.554 -7.463 -49.182 1.00 82.50 138 PRO A C 1
ATOM 1139 O O . PRO A 1 138 ? 17.590 -7.056 -48.531 1.00 82.50 138 PRO A O 1
ATOM 1142 N N . ILE A 1 139 ? 18.419 -8.024 -50.382 1.00 83.56 139 ILE A N 1
ATOM 1143 C CA . ILE A 1 139 ? 17.118 -8.220 -51.011 1.00 83.56 139 ILE A CA 1
ATOM 1144 C C . ILE A 1 139 ? 16.398 -9.327 -50.242 1.00 83.56 139 ILE A C 1
ATOM 1146 O O . ILE A 1 139 ? 16.801 -10.494 -50.263 1.00 83.56 139 ILE A O 1
ATOM 1150 N N . ILE A 1 140 ? 15.313 -8.965 -49.559 1.00 78.75 140 ILE A N 1
ATOM 1151 C CA . ILE A 1 140 ? 14.464 -9.911 -48.836 1.00 78.75 140 ILE A CA 1
ATOM 1152 C C . ILE A 1 140 ? 13.739 -10.788 -49.870 1.00 78.75 140 ILE A C 1
ATOM 1154 O O . ILE A 1 140 ? 12.692 -10.419 -50.391 1.00 78.75 140 ILE A O 1
ATOM 1158 N N . LYS A 1 141 ? 14.291 -11.973 -50.166 1.00 81.12 141 LYS A N 1
ATOM 1159 C CA . LYS A 1 141 ? 13.667 -12.996 -51.036 1.00 81.12 141 LYS A CA 1
ATOM 1160 C C . LYS A 1 141 ? 12.612 -13.850 -50.317 1.00 81.12 141 LYS A C 1
ATOM 1162 O O . LYS A 1 141 ? 12.073 -14.792 -50.894 1.00 81.12 141 LYS A O 1
ATOM 1167 N N . ALA A 1 142 ? 12.347 -13.577 -49.042 1.00 83.31 142 ALA A N 1
ATOM 1168 C CA . ALA A 1 142 ? 11.430 -14.376 -48.243 1.00 83.31 142 ALA A CA 1
ATOM 1169 C C . ALA A 1 142 ? 9.973 -14.086 -48.631 1.00 83.31 142 ALA A C 1
ATOM 1171 O O . ALA A 1 142 ? 9.460 -12.992 -48.403 1.00 83.31 142 ALA A O 1
ATOM 1172 N N . VAL A 1 143 ? 9.290 -15.098 -49.168 1.00 81.00 143 VAL A N 1
ATOM 1173 C CA . VAL A 1 143 ? 7.844 -15.053 -49.399 1.00 81.00 143 VAL A CA 1
ATOM 1174 C C . VAL A 1 143 ? 7.136 -14.998 -48.037 1.00 81.00 143 VAL A C 1
ATOM 1176 O O . VAL A 1 143 ? 7.364 -15.879 -47.197 1.00 81.00 143 VAL A O 1
ATOM 1179 N N . PRO A 1 144 ? 6.292 -13.985 -47.767 1.00 79.81 144 PRO A N 1
ATOM 1180 C CA . PRO A 1 144 ? 5.614 -13.870 -46.485 1.00 79.81 144 PRO A CA 1
ATOM 1181 C C . PRO A 1 144 ? 4.685 -15.067 -46.261 1.00 79.81 144 PRO A C 1
ATOM 1183 O O . PRO A 1 144 ? 3.821 -15.386 -47.076 1.00 79.81 144 PRO A O 1
ATOM 1186 N N . LYS A 1 145 ? 4.845 -15.732 -45.113 1.00 81.25 145 LYS A N 1
ATOM 1187 C CA . LYS A 1 145 ? 3.961 -16.820 -44.683 1.00 81.25 145 LYS A CA 1
ATOM 1188 C C . LYS A 1 145 ? 2.551 -16.267 -44.465 1.00 81.25 145 LYS A C 1
ATOM 1190 O O . LYS A 1 145 ? 2.371 -15.410 -43.599 1.00 81.25 145 LYS A O 1
ATOM 1195 N N . ALA A 1 146 ? 1.564 -16.779 -45.203 1.00 75.00 146 ALA A N 1
ATOM 1196 C CA . ALA A 1 146 ? 0.163 -16.391 -45.060 1.00 75.00 146 ALA A CA 1
ATOM 1197 C C . ALA A 1 146 ? -0.297 -16.575 -43.602 1.00 75.00 146 ALA A C 1
ATOM 1199 O O . ALA A 1 146 ? -0.418 -17.693 -43.095 1.00 75.00 146 ALA A O 1
ATOM 1200 N N . ARG A 1 147 ? -0.514 -15.460 -42.898 1.00 68.19 147 ARG A N 1
ATOM 1201 C CA . ARG A 1 147 ? -1.123 -15.450 -41.566 1.00 68.19 147 ARG A CA 1
ATOM 1202 C C . ARG A 1 147 ? -2.625 -15.261 -41.743 1.00 68.19 147 ARG A C 1
ATOM 1204 O O . ARG A 1 147 ? -3.050 -14.412 -42.519 1.00 68.19 147 ARG A O 1
ATOM 1211 N N . LYS A 1 148 ? -3.425 -16.044 -41.014 1.00 69.75 148 LYS A N 1
ATOM 1212 C CA . LYS A 1 148 ? -4.877 -15.833 -40.922 1.00 69.75 148 LYS A CA 1
ATOM 1213 C C . LYS A 1 148 ? -5.120 -14.393 -40.464 1.00 69.75 148 LYS A C 1
ATOM 1215 O O . LYS A 1 148 ? -4.469 -13.954 -39.517 1.00 69.75 148 LYS A O 1
ATOM 1220 N N . LEU A 1 149 ? -6.011 -13.689 -41.161 1.00 60.94 149 LEU A N 1
ATOM 1221 C CA . LEU A 1 149 ? -6.359 -12.289 -40.923 1.00 60.94 149 LEU A CA 1
ATOM 1222 C C . LEU A 1 149 ? -6.638 -12.067 -39.433 1.00 60.94 149 LEU A C 1
ATOM 1224 O O . LEU A 1 149 ? -7.651 -12.510 -38.895 1.00 60.94 149 LEU A O 1
ATOM 1228 N N . PHE A 1 150 ? -5.705 -11.407 -38.754 1.00 59.53 150 PHE A N 1
ATOM 1229 C CA . PHE A 1 150 ? -5.954 -10.863 -37.433 1.00 59.53 150 PHE A CA 1
ATOM 1230 C C . PHE A 1 150 ? -6.806 -9.622 -37.658 1.00 59.53 150 PHE A C 1
ATOM 1232 O O . PHE A 1 150 ? -6.298 -8.633 -38.173 1.00 59.53 150 PHE A O 1
ATOM 1239 N N . ILE A 1 151 ? -8.097 -9.697 -37.340 1.00 61.53 151 ILE A N 1
ATOM 1240 C CA . ILE A 1 151 ? -8.986 -8.535 -37.340 1.00 61.53 151 ILE A CA 1
ATOM 1241 C C . ILE A 1 151 ? -8.507 -7.640 -36.190 1.00 61.53 151 ILE A C 1
ATOM 1243 O O . ILE A 1 151 ? -8.683 -8.022 -35.026 1.00 61.53 151 ILE A O 1
ATOM 1247 N N . PRO A 1 152 ? -7.867 -6.485 -36.455 1.00 54.84 152 PRO A N 1
ATOM 1248 C CA . PRO A 1 152 ? -7.560 -5.560 -35.387 1.00 54.84 152 PRO A CA 1
ATOM 1249 C C . PRO A 1 152 ? -8.898 -5.042 -34.867 1.00 54.84 152 PRO A C 1
ATOM 1251 O O . PRO A 1 152 ? -9.719 -4.508 -35.611 1.00 54.84 152 PRO A O 1
ATOM 1254 N N . ARG A 1 153 ? -9.146 -5.259 -33.576 1.00 59.12 153 ARG A N 1
ATOM 1255 C CA . ARG A 1 153 ? -10.299 -4.681 -32.894 1.00 59.12 153 ARG A CA 1
ATOM 1256 C C . ARG A 1 153 ? -10.133 -3.168 -32.990 1.00 59.12 153 ARG A C 1
ATOM 1258 O O . ARG A 1 153 ? -9.222 -2.635 -32.360 1.00 59.12 153 ARG A O 1
ATOM 1265 N N . GLN A 1 154 ? -10.947 -2.527 -33.826 1.00 50.78 154 GLN A N 1
ATOM 1266 C CA . GLN A 1 154 ? -10.945 -1.082 -34.009 1.00 50.78 154 GLN A CA 1
ATOM 1267 C C . GLN A 1 154 ? -11.028 -0.430 -32.624 1.00 50.78 154 GLN A C 1
ATOM 1269 O O . GLN A 1 154 ? -11.999 -0.612 -31.889 1.00 50.78 154 GLN A O 1
ATOM 1274 N N . LYS A 1 155 ? -9.946 0.242 -32.226 1.00 48.62 155 LYS A N 1
ATOM 1275 C CA . LYS A 1 155 ? -10.021 1.293 -31.223 1.00 48.62 155 LYS A CA 1
ATOM 1276 C C . LYS A 1 155 ? -10.650 2.460 -31.965 1.00 48.62 155 LYS A C 1
ATOM 1278 O O . LYS A 1 155 ? -9.972 3.118 -32.744 1.00 48.62 155 LYS A O 1
ATOM 1283 N N . GLU A 1 156 ? -11.947 2.646 -31.781 1.00 50.28 156 GLU A N 1
ATOM 1284 C CA . GLU A 1 156 ? -12.541 3.953 -32.014 1.00 50.28 156 GLU A CA 1
ATOM 1285 C C . GLU A 1 156 ? -11.888 4.900 -31.000 1.00 50.28 156 GLU A C 1
ATOM 1287 O O . GLU A 1 156 ? -12.084 4.772 -29.790 1.00 50.28 156 GLU A O 1
ATOM 1292 N N . GLU A 1 157 ? -11.019 5.783 -31.489 1.00 46.03 157 GLU A N 1
ATOM 1293 C CA . GLU A 1 157 ? -10.605 6.986 -30.774 1.00 46.03 157 GLU A CA 1
ATOM 1294 C C . GLU A 1 157 ? -11.830 7.893 -30.655 1.00 46.03 157 GLU A C 1
ATOM 1296 O O . GLU A 1 157 ? -12.078 8.775 -31.466 1.00 46.03 157 GLU A O 1
ATOM 1301 N N . SER A 1 158 ? -12.650 7.614 -29.649 1.00 45.84 158 SER A N 1
ATOM 1302 C CA . SER A 1 158 ? -13.514 8.616 -29.039 1.00 45.84 158 SER A CA 1
ATOM 1303 C C . SER A 1 158 ? -12.742 9.252 -27.886 1.00 45.84 158 SER A C 1
ATOM 1305 O O . SER A 1 158 ? -12.121 8.520 -27.109 1.00 45.84 158 SER A O 1
ATOM 1307 N N . ASP A 1 159 ? -12.833 10.572 -27.724 1.00 47.97 159 ASP A N 1
ATOM 1308 C CA . ASP A 1 159 ? -12.227 11.402 -26.662 1.00 47.97 159 ASP A CA 1
ATOM 1309 C C . ASP A 1 159 ? -12.618 11.026 -25.200 1.00 47.97 159 ASP A C 1
ATOM 1311 O O . ASP A 1 159 ? -12.400 11.783 -24.255 1.00 47.97 159 ASP A O 1
ATOM 1315 N N . ASP A 1 160 ? -13.157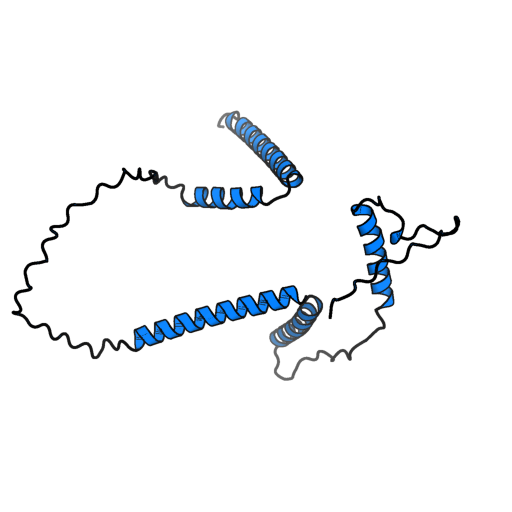 9.823 -24.975 1.00 51.16 160 ASP A N 1
ATOM 1316 C CA . ASP A 1 160 ? -13.609 9.245 -23.703 1.00 51.16 160 ASP A CA 1
ATOM 1317 C C . ASP A 1 160 ? -12.574 8.301 -23.025 1.00 51.16 160 ASP A C 1
ATOM 1319 O O . ASP A 1 160 ? -12.897 7.612 -22.045 1.00 51.16 160 ASP A O 1
ATOM 1323 N N . GLU A 1 161 ? -11.317 8.250 -23.498 1.00 52.47 161 GLU A N 1
ATOM 1324 C CA . GLU A 1 161 ? -10.224 7.404 -22.952 1.00 52.47 161 GLU A CA 1
ATOM 1325 C C . GLU A 1 161 ? -10.110 7.416 -21.401 1.00 52.47 161 GLU A C 1
ATOM 1327 O O . GLU A 1 161 ? -9.990 6.330 -20.809 1.00 52.47 161 GLU A O 1
ATOM 1332 N N . PRO A 1 162 ? -10.220 8.552 -20.669 1.00 55.34 162 PRO A N 1
ATOM 1333 C CA . PRO A 1 162 ? -10.132 8.518 -19.206 1.00 55.34 162 PRO A CA 1
ATOM 1334 C C . PRO A 1 162 ? -11.332 7.824 -18.535 1.00 55.34 162 PRO A C 1
ATOM 1336 O O . PRO A 1 162 ? -11.155 7.127 -17.530 1.00 55.34 162 PRO A O 1
ATOM 1339 N N . GLN A 1 163 ? -12.544 7.928 -19.096 1.00 57.31 163 GLN A N 1
ATOM 1340 C CA . GLN A 1 163 ? -13.733 7.302 -18.507 1.00 57.31 163 GLN A CA 1
ATOM 1341 C C . GLN A 1 163 ? -13.757 5.785 -18.710 1.00 57.31 163 GLN A C 1
ATOM 1343 O O . GLN A 1 163 ? -14.232 5.040 -17.842 1.00 57.31 163 GLN A O 1
ATOM 1348 N N . GLU A 1 164 ? -13.277 5.286 -19.848 1.00 58.00 164 GLU A N 1
ATOM 1349 C CA . GLU A 1 164 ? -13.376 3.859 -20.148 1.00 58.00 164 GLU A CA 1
ATOM 1350 C C . GLU A 1 164 ? -12.377 3.019 -19.338 1.00 58.00 164 GLU A C 1
ATOM 1352 O O . GLU A 1 164 ? -12.716 1.936 -18.835 1.00 58.00 164 GLU A O 1
ATOM 1357 N N . GLN A 1 165 ? -11.172 3.546 -19.105 1.00 61.19 165 GLN A N 1
ATOM 1358 C CA . GLN A 1 165 ? -10.194 2.908 -18.222 1.00 61.19 165 GLN A CA 1
ATOM 1359 C C . GLN A 1 165 ? -10.715 2.800 -16.781 1.00 61.19 165 GLN A C 1
ATOM 1361 O O . GLN A 1 165 ? -10.505 1.783 -16.107 1.00 61.19 165 GLN A O 1
ATOM 1366 N N . GLU A 1 166 ? -11.442 3.810 -16.307 1.00 60.47 166 GLU A N 1
ATOM 1367 C CA . GLU A 1 166 ? -12.029 3.816 -14.971 1.00 60.47 166 GLU A CA 1
ATOM 1368 C C . GLU A 1 166 ? -13.209 2.837 -14.853 1.00 60.47 166 GLU A C 1
ATOM 1370 O O . GLU A 1 166 ? -13.280 2.052 -13.897 1.00 60.47 166 GLU A O 1
ATOM 1375 N N . LYS A 1 167 ? -14.069 2.761 -15.881 1.00 67.56 167 LYS A N 1
ATOM 1376 C CA . LYS A 1 167 ? -15.144 1.754 -15.991 1.00 67.56 167 LYS A CA 1
ATOM 1377 C C . LYS A 1 167 ? -14.583 0.326 -15.927 1.00 67.56 167 LYS A C 1
ATOM 1379 O O . LYS A 1 167 ? -15.148 -0.525 -15.232 1.00 67.56 167 LYS A O 1
ATOM 1384 N N . ARG A 1 168 ? -13.451 0.048 -16.588 1.00 68.75 168 ARG A N 1
ATOM 1385 C CA . ARG A 1 168 ? -12.782 -1.271 -16.563 1.00 68.75 168 ARG A CA 1
ATOM 1386 C C . ARG A 1 168 ? -12.194 -1.600 -15.184 1.00 68.75 168 ARG A C 1
ATOM 1388 O O . ARG A 1 168 ? -12.442 -2.690 -14.663 1.00 68.75 168 ARG A O 1
ATOM 1395 N N . LYS A 1 169 ? -11.499 -0.649 -14.545 1.00 67.94 169 LYS A N 1
ATOM 1396 C CA . LYS A 1 169 ? -10.949 -0.805 -13.179 1.00 67.94 169 LYS A CA 1
ATOM 1397 C C . LYS A 1 169 ? -12.056 -1.036 -12.141 1.00 67.94 169 LYS A C 1
ATOM 1399 O O . LYS A 1 169 ? -11.908 -1.873 -11.249 1.00 67.94 169 LYS A O 1
ATOM 1404 N N . ASN A 1 170 ? -13.187 -0.349 -12.278 1.00 65.50 170 ASN A N 1
ATOM 1405 C CA . ASN A 1 170 ? -14.303 -0.445 -11.336 1.00 65.50 170 ASN A CA 1
ATOM 1406 C C . ASN A 1 170 ? -15.138 -1.726 -11.515 1.00 65.50 170 ASN A C 1
ATOM 1408 O O . ASN A 1 170 ? -15.600 -2.289 -10.520 1.00 65.50 170 ASN A O 1
ATOM 1412 N N . LYS A 1 171 ? -15.264 -2.257 -12.742 1.00 69.94 171 LYS A N 1
ATOM 1413 C CA . LYS A 1 171 ? -15.885 -3.575 -12.995 1.00 69.94 171 LYS A CA 1
ATOM 1414 C C . LYS A 1 171 ? -15.113 -4.719 -12.328 1.00 69.94 171 LYS A C 1
ATOM 1416 O O . LYS A 1 171 ? -15.733 -5.627 -11.776 1.00 69.94 171 LYS A O 1
ATOM 1421 N N . GLY A 1 172 ? -13.779 -4.655 -12.325 1.00 71.38 172 GLY A N 1
ATOM 1422 C CA . GLY A 1 172 ? -12.936 -5.631 -11.626 1.00 71.38 172 GLY A CA 1
ATOM 1423 C C . GLY A 1 172 ? -13.175 -5.635 -10.114 1.00 71.38 172 GLY A C 1
ATOM 1424 O O . GLY A 1 172 ? -13.383 -6.691 -9.524 1.00 71.38 172 GLY A O 1
ATOM 1425 N N . LYS A 1 173 ? -13.238 -4.451 -9.493 1.00 76.00 173 LYS A N 1
ATOM 1426 C CA . LYS A 1 173 ? -13.453 -4.305 -8.042 1.00 76.00 173 LYS A CA 1
ATOM 1427 C C . LYS A 1 173 ? -14.818 -4.825 -7.585 1.00 76.00 173 LYS A C 1
ATOM 1429 O O . LYS A 1 173 ? -14.889 -5.482 -6.552 1.00 76.00 173 LYS A O 1
ATOM 1434 N N . LEU A 1 174 ? -15.884 -4.583 -8.355 1.00 77.75 174 LEU A N 1
ATOM 1435 C CA . LEU A 1 174 ? -17.233 -5.047 -8.005 1.00 77.75 174 LEU A CA 1
ATOM 1436 C C . LEU A 1 174 ? -17.331 -6.582 -8.016 1.00 77.75 174 LEU A C 1
ATOM 1438 O O . LEU A 1 174 ? -17.942 -7.160 -7.124 1.00 77.75 174 LEU A O 1
ATOM 1442 N N . ARG A 1 175 ? -16.662 -7.244 -8.971 1.00 80.00 175 ARG A N 1
ATOM 1443 C CA . ARG A 1 175 ? -16.618 -8.715 -9.068 1.00 80.00 175 ARG A CA 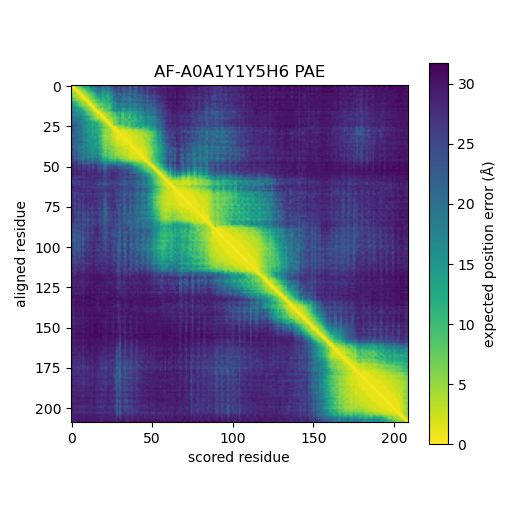1
ATOM 1444 C C . ARG A 1 175 ? -15.861 -9.385 -7.918 1.00 80.00 175 ARG A C 1
ATOM 1446 O O . ARG A 1 175 ? -16.100 -10.555 -7.648 1.00 80.00 175 ARG A O 1
ATOM 1453 N N . MET A 1 176 ? -14.971 -8.660 -7.240 1.00 83.44 176 MET A N 1
ATOM 1454 C CA . MET A 1 176 ? -14.207 -9.174 -6.096 1.00 83.44 176 MET A CA 1
ATOM 1455 C C . MET A 1 176 ? -14.967 -9.102 -4.760 1.00 83.44 176 MET A C 1
ATOM 1457 O O . MET A 1 176 ? -14.471 -9.607 -3.755 1.00 83.44 176 MET A O 1
ATOM 1461 N N . LEU A 1 177 ? -16.143 -8.468 -4.723 1.00 87.69 177 LEU A N 1
ATOM 1462 C CA . LEU A 1 177 ? -16.969 -8.353 -3.518 1.00 87.69 177 LEU A CA 1
ATOM 1463 C C . LEU A 1 177 ? -17.883 -9.571 -3.340 1.00 87.69 177 LEU A C 1
ATOM 1465 O O . LEU A 1 177 ? -18.211 -10.259 -4.303 1.00 87.69 177 LEU A O 1
ATOM 1469 N N . SER A 1 178 ? -18.331 -9.816 -2.105 1.00 92.56 178 SER A N 1
ATOM 1470 C CA . SER A 1 178 ? -19.310 -10.874 -1.810 1.00 92.56 178 SER A CA 1
ATOM 1471 C C . SER A 1 178 ? -20.649 -10.606 -2.507 1.00 92.56 178 SER A C 1
ATOM 1473 O O . SER A 1 178 ? -21.054 -9.451 -2.634 1.00 92.56 178 SER A O 1
ATOM 1475 N N . ALA A 1 179 ? -21.383 -11.657 -2.891 1.00 91.50 179 ALA A N 1
ATOM 1476 C CA . ALA A 1 179 ? -22.683 -11.544 -3.563 1.00 91.50 179 ALA A CA 1
ATOM 1477 C C . ALA A 1 179 ? -23.685 -10.658 -2.796 1.00 91.50 179 ALA A C 1
ATOM 1479 O O . ALA A 1 179 ? -24.426 -9.888 -3.403 1.00 91.50 179 ALA A O 1
ATOM 1480 N N . ALA A 1 180 ? -23.668 -10.699 -1.458 1.00 89.81 180 ALA A N 1
ATOM 1481 C CA . ALA A 1 180 ? -24.511 -9.834 -0.630 1.00 89.81 180 ALA A CA 1
ATOM 1482 C C . ALA A 1 180 ? -24.137 -8.346 -0.769 1.00 89.81 180 ALA A C 1
ATOM 1484 O O . ALA A 1 180 ? -25.009 -7.497 -0.916 1.00 89.81 180 ALA A O 1
ATOM 1485 N N . GLN A 1 181 ? -22.840 -8.029 -0.786 1.00 89.00 181 GLN A N 1
ATOM 1486 C CA . GLN A 1 181 ? -22.354 -6.658 -0.974 1.00 89.00 181 GLN A CA 1
ATOM 1487 C C . GLN A 1 181 ? -22.600 -6.158 -2.400 1.00 89.00 181 GLN A C 1
ATOM 1489 O O . GLN A 1 181 ? -22.937 -4.993 -2.583 1.00 89.00 181 GLN A O 1
ATOM 1494 N N . GLN A 1 182 ? -22.483 -7.032 -3.403 1.00 91.06 182 GLN A N 1
ATOM 1495 C CA . GLN A 1 182 ? -22.820 -6.691 -4.787 1.00 91.06 182 GLN A CA 1
ATOM 1496 C C . GLN A 1 182 ? -24.299 -6.303 -4.926 1.00 91.06 182 GLN A C 1
ATOM 1498 O O . GLN A 1 182 ? -24.598 -5.328 -5.610 1.00 91.06 182 GLN A O 1
ATOM 1503 N N . ARG A 1 183 ? -25.210 -7.009 -4.237 1.00 91.50 183 ARG A N 1
ATOM 1504 C CA . ARG A 1 183 ? -26.644 -6.669 -4.208 1.00 91.50 183 ARG A CA 1
ATOM 1505 C C . ARG A 1 183 ? -26.909 -5.314 -3.554 1.00 91.50 183 ARG A C 1
ATOM 1507 O O . ARG A 1 183 ? -27.660 -4.527 -4.113 1.00 91.50 183 ARG A O 1
ATOM 1514 N N . ILE A 1 184 ? -26.265 -5.026 -2.420 1.00 93.06 184 ILE A N 1
ATOM 1515 C CA . ILE A 1 184 ? -26.413 -3.739 -1.717 1.00 93.06 184 ILE A CA 1
ATOM 1516 C C . ILE A 1 184 ? -25.948 -2.583 -2.610 1.00 93.06 184 ILE A C 1
ATOM 1518 O O . ILE A 1 184 ? -26.705 -1.650 -2.857 1.00 93.06 184 ILE A O 1
ATOM 1522 N N . ILE A 1 185 ? -24.742 -2.689 -3.177 1.00 92.75 185 ILE A N 1
ATOM 1523 C CA . ILE A 1 185 ? -24.187 -1.660 -4.069 1.00 92.75 185 ILE A CA 1
ATOM 1524 C C . ILE A 1 185 ? -25.039 -1.511 -5.340 1.00 92.75 185 ILE A C 1
ATOM 1526 O O . ILE A 1 185 ? -25.183 -0.408 -5.863 1.00 92.75 185 ILE A O 1
ATOM 1530 N N . GLY A 1 186 ? -25.603 -2.609 -5.853 1.00 93.88 186 GLY A N 1
ATOM 1531 C CA . GLY A 1 186 ? -26.541 -2.587 -6.976 1.00 93.88 186 GLY A CA 1
ATOM 1532 C C . GLY A 1 186 ? -27.806 -1.788 -6.658 1.00 93.88 186 GLY A C 1
ATOM 1533 O O . GLY A 1 186 ? -28.126 -0.848 -7.382 1.00 93.88 186 GLY A O 1
ATOM 1534 N N . ALA A 1 187 ? -28.461 -2.095 -5.537 1.00 94.81 187 ALA A N 1
ATOM 1535 C CA . ALA A 1 187 ? -29.671 -1.405 -5.095 1.00 94.81 187 ALA A CA 1
ATOM 1536 C C . ALA A 1 187 ? -29.430 0.093 -4.825 1.00 94.81 187 ALA A C 1
ATOM 1538 O O . ALA A 1 187 ? -30.235 0.939 -5.213 1.00 94.81 187 ALA A O 1
ATOM 1539 N N . GLU A 1 188 ? -28.296 0.446 -4.214 1.00 94.44 188 GLU A N 1
ATOM 1540 C CA . GLU A 1 188 ? -27.910 1.846 -3.994 1.00 94.44 188 GLU A CA 1
ATOM 1541 C C . GLU A 1 188 ? -27.698 2.601 -5.312 1.00 94.44 188 GLU A C 1
ATOM 1543 O O . GLU A 1 188 ? -28.153 3.739 -5.456 1.00 94.44 188 GLU A O 1
ATOM 1548 N N . ARG A 1 1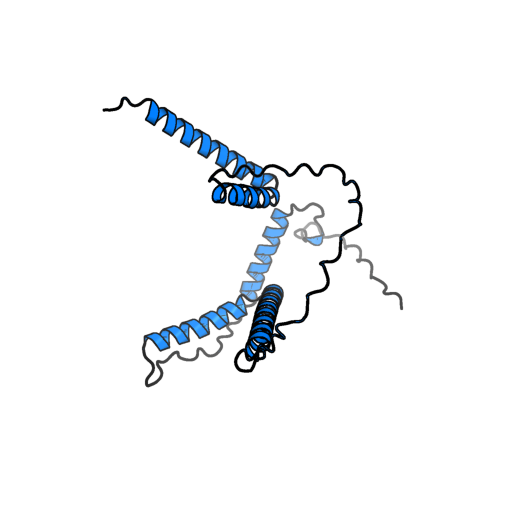89 ? -27.060 1.963 -6.304 1.00 95.00 189 ARG A N 1
ATOM 1549 C CA . ARG A 1 189 ? -26.883 2.547 -7.642 1.00 95.00 189 ARG A CA 1
ATOM 1550 C C . ARG A 1 189 ? -28.213 2.792 -8.333 1.00 95.00 189 ARG A C 1
ATOM 1552 O O . ARG A 1 189 ? -28.404 3.869 -8.890 1.00 95.00 189 ARG A O 1
ATOM 1559 N N . GLU A 1 190 ? -29.125 1.826 -8.299 1.00 95.56 190 GLU A N 1
ATOM 1560 C CA . GLU A 1 190 ? -30.453 1.979 -8.899 1.00 95.56 190 GLU A CA 1
ATOM 1561 C C . GLU A 1 190 ? -31.234 3.117 -8.243 1.00 95.56 190 GLU A C 1
ATOM 1563 O O . GLU A 1 190 ? -31.791 3.962 -8.947 1.00 95.56 190 GLU A O 1
ATOM 1568 N N . ARG A 1 191 ? -31.186 3.218 -6.909 1.00 96.50 191 ARG A N 1
ATOM 1569 C CA . ARG A 1 191 ? -31.813 4.315 -6.162 1.00 96.50 191 ARG A CA 1
ATOM 1570 C C . ARG A 1 191 ? -31.250 5.683 -6.557 1.00 96.50 191 ARG A C 1
ATOM 1572 O O . ARG A 1 191 ? -32.022 6.613 -6.779 1.00 96.50 191 ARG A O 1
ATOM 1579 N N . ALA A 1 192 ? -29.928 5.803 -6.680 1.00 95.88 192 ALA A N 1
ATOM 1580 C CA . ALA A 1 192 ? -29.267 7.044 -7.087 1.00 95.88 192 ALA A CA 1
ATOM 1581 C C . ALA A 1 192 ? -29.566 7.423 -8.549 1.00 95.88 192 ALA A C 1
ATOM 1583 O O . ALA A 1 192 ? -29.770 8.591 -8.872 1.00 95.88 192 ALA A O 1
ATOM 1584 N N . ILE A 1 193 ? -29.630 6.439 -9.450 1.00 94.81 193 ILE A N 1
ATOM 1585 C CA . ILE A 1 193 ? -29.998 6.674 -10.851 1.00 94.81 193 ILE A CA 1
ATOM 1586 C C . ILE A 1 193 ? -31.458 7.122 -10.947 1.00 94.81 193 ILE A C 1
ATOM 1588 O O . ILE A 1 193 ? -31.767 8.041 -11.706 1.00 94.81 193 ILE A O 1
ATOM 1592 N N . ALA A 1 194 ? -32.357 6.500 -10.183 1.00 95.81 194 ALA A N 1
ATOM 1593 C CA . ALA A 1 194 ? -33.766 6.866 -10.150 1.00 95.81 194 ALA A CA 1
ATOM 1594 C C . ALA A 1 194 ? -33.968 8.300 -9.637 1.00 95.81 194 ALA A C 1
ATOM 1596 O O . ALA A 1 194 ? -34.665 9.078 -10.290 1.00 95.81 194 ALA A O 1
ATOM 1597 N N . SER A 1 195 ? -33.308 8.680 -8.534 1.00 95.62 195 SER A N 1
ATOM 1598 C CA . SER A 1 195 ? -33.386 10.047 -8.003 1.00 95.62 195 SER A CA 1
ATOM 1599 C C . SER A 1 195 ? -32.826 11.071 -8.990 1.00 95.62 195 SER A C 1
ATOM 1601 O O . SER A 1 195 ? -33.472 12.083 -9.259 1.00 95.62 195 SER A O 1
ATOM 1603 N N . TYR A 1 196 ? -31.682 10.778 -9.614 1.00 96.12 196 TYR A N 1
ATOM 1604 C CA . TYR A 1 196 ? -31.101 11.641 -10.641 1.00 96.12 196 TYR A CA 1
ATOM 1605 C C . TYR A 1 196 ? -32.033 11.811 -11.848 1.00 96.12 196 TYR A C 1
ATOM 1607 O O . TYR A 1 196 ? -32.231 12.925 -12.331 1.00 96.12 196 TYR A O 1
ATOM 1615 N N . ARG A 1 197 ? -32.654 10.726 -12.329 1.00 96.06 197 ARG A N 1
ATOM 1616 C CA . ARG A 1 197 ? -33.620 10.780 -13.439 1.00 96.06 197 ARG A CA 1
ATOM 1617 C C . ARG A 1 197 ? -34.859 11.597 -13.080 1.00 96.06 197 ARG A C 1
ATOM 1619 O O . ARG A 1 197 ? -35.329 12.349 -13.928 1.00 96.06 197 ARG A O 1
ATOM 1626 N N . ALA A 1 198 ? -35.372 11.469 -11.857 1.00 94.62 198 ALA A N 1
ATOM 1627 C CA . ALA A 1 198 ? -36.507 12.257 -11.382 1.00 94.62 198 ALA A CA 1
ATOM 1628 C C . ALA A 1 198 ? -36.169 13.755 -11.335 1.00 94.62 198 ALA A C 1
ATOM 1630 O O . ALA A 1 198 ? -36.897 14.561 -11.908 1.00 94.62 198 ALA A O 1
ATOM 1631 N N . LEU A 1 199 ? -35.019 14.116 -10.757 1.00 93.38 199 LEU A N 1
ATOM 1632 C CA . LEU A 1 199 ? -34.532 15.499 -10.717 1.00 93.38 199 LEU A CA 1
ATOM 1633 C C . LEU A 1 199 ? -34.302 16.071 -12.119 1.00 93.38 199 LEU A C 1
ATOM 1635 O O . LEU A 1 199 ? -34.682 17.204 -12.402 1.00 93.38 199 LEU A O 1
ATOM 1639 N N . LYS A 1 200 ? -33.717 15.281 -13.025 1.00 94.31 200 LYS A N 1
ATOM 1640 C CA . LYS A 1 200 ? -33.486 15.704 -14.409 1.00 94.31 200 LYS A CA 1
ATOM 1641 C C . LYS A 1 200 ? -34.802 15.934 -15.155 1.00 94.31 200 LYS A C 1
ATOM 1643 O O . LYS A 1 200 ? -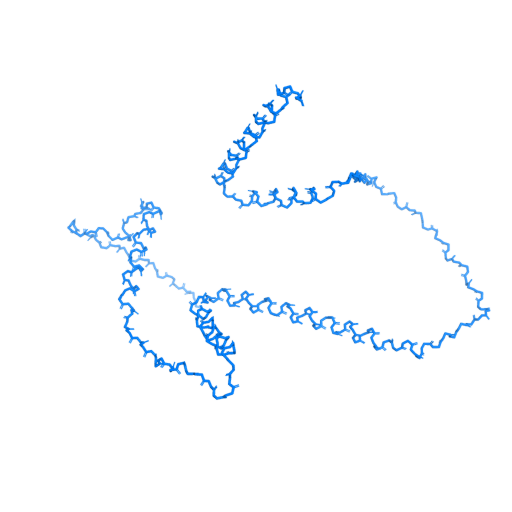34.915 16.932 -15.855 1.00 94.31 200 LYS A O 1
ATOM 1648 N N . LYS A 1 201 ? -35.799 15.060 -14.978 1.00 93.56 201 LYS A N 1
ATOM 1649 C CA . LYS A 1 201 ? -37.150 15.256 -15.532 1.00 93.56 201 LYS A CA 1
ATOM 1650 C C . LYS A 1 201 ? -37.811 16.515 -14.972 1.00 93.56 201 LYS A C 1
ATOM 1652 O O . LYS A 1 201 ? -38.338 17.300 -15.747 1.00 93.56 201 LYS A O 1
ATOM 1657 N N . ALA A 1 202 ? -37.726 16.736 -13.660 1.00 90.19 202 ALA A N 1
ATOM 1658 C CA . ALA A 1 202 ? -38.257 17.940 -13.028 1.00 90.19 202 ALA A CA 1
ATOM 1659 C C . ALA A 1 202 ? -37.610 19.210 -13.601 1.00 90.19 202 ALA A C 1
ATOM 1661 O O . ALA A 1 202 ? -38.320 20.147 -13.938 1.00 90.19 202 ALA A O 1
ATOM 1662 N N . ARG A 1 203 ? -36.285 19.206 -13.799 1.00 89.50 203 ARG A N 1
ATOM 1663 C CA . ARG A 1 203 ? -35.550 20.325 -14.405 1.00 89.50 203 ARG A CA 1
ATOM 1664 C C . ARG A 1 203 ? -35.943 20.587 -15.861 1.00 89.50 203 ARG A C 1
ATOM 1666 O O . ARG A 1 203 ? -36.018 21.740 -16.250 1.00 89.50 203 ARG A O 1
ATOM 1673 N N . MET A 1 204 ? -36.181 19.541 -16.655 1.00 85.50 204 MET A N 1
ATOM 1674 C CA . MET A 1 204 ? -36.605 19.694 -18.055 1.00 85.50 204 MET A CA 1
ATOM 1675 C C . MET A 1 204 ? -38.055 20.175 -18.192 1.00 85.50 204 MET A C 1
ATOM 1677 O O . MET A 1 204 ? -38.391 20.795 -19.191 1.00 85.50 204 MET A O 1
ATOM 1681 N N . ASN A 1 205 ? -38.904 19.888 -17.201 1.00 82.50 205 ASN A N 1
ATOM 1682 C CA . ASN A 1 205 ? -40.309 20.298 -17.189 1.00 82.50 205 ASN A CA 1
ATOM 1683 C C . ASN A 1 205 ? -40.537 21.683 -16.564 1.00 82.50 205 ASN A C 1
ATOM 1685 O O . ASN A 1 205 ? -41.681 22.131 -16.510 1.00 82.50 205 ASN A O 1
ATOM 1689 N N . GLN A 1 206 ? -39.493 22.356 -16.069 1.00 74.38 206 GLN A N 1
ATOM 1690 C CA . GLN A 1 206 ? -39.624 23.760 -15.698 1.00 74.38 206 GLN A CA 1
ATOM 1691 C C . GLN A 1 206 ? -39.558 24.615 -16.968 1.00 74.38 206 GLN A C 1
ATOM 1693 O O . GLN A 1 206 ? -38.599 24.468 -17.730 1.00 74.38 206 GLN A O 1
ATOM 1698 N N . PRO A 1 207 ? -40.552 25.483 -17.227 1.00 65.38 207 PRO A N 1
ATOM 1699 C CA . PRO A 1 207 ? -40.457 26.428 -18.328 1.00 65.38 207 PRO A CA 1
ATOM 1700 C C . PRO A 1 207 ? -39.246 27.329 -18.083 1.00 65.38 207 PRO A C 1
ATOM 1702 O O . PRO A 1 207 ? -39.041 27.794 -16.960 1.00 65.38 207 PRO A O 1
ATOM 1705 N N . ALA A 1 208 ? -38.428 27.530 -19.117 1.00 62.59 208 ALA A N 1
ATOM 1706 C CA . ALA A 1 208 ? -37.357 28.515 -19.070 1.00 62.59 208 ALA A CA 1
ATOM 1707 C C . ALA A 1 208 ? -37.998 29.884 -18.795 1.00 62.59 208 ALA A C 1
ATOM 1709 O O . ALA A 1 208 ? -38.759 30.373 -19.630 1.00 62.59 208 ALA A O 1
ATOM 1710 N N . GLN A 1 209 ? -37.772 30.413 -17.592 1.00 54.69 209 GLN A N 1
ATOM 1711 C CA . GLN A 1 209 ? -38.112 31.788 -17.231 1.00 54.69 209 GLN A CA 1
ATOM 1712 C C . GLN A 1 209 ? -37.085 32.750 -17.815 1.00 54.69 209 GLN A C 1
ATOM 1714 O O . GLN A 1 209 ? -35.888 32.375 -17.835 1.00 54.69 209 GLN A O 1
#

Mean predicted aligned error: 22.3 Å

Organism: NCBI:txid1314790

InterPro domains:
  IPR026680 Coiled-coil domain-containing protein 137 [PF28348] (70-206)
  IPR026680 Coiled-coil domain-containing protein 137 [PTHR21838] (10-204)

Foldseek 3Di:
DDDDDDDDDDDDDDDPPDDDDPVRCPDDPPVVVVVVVVVVVVVVVVVPDPPPPPPPPPLDADVPHDPVNSVVVVCVVVVVVVCVVPDDPVNVVVVVVVVVVVVVVVVVVVVVVCVVVVPPPVPPDPPDPPPPPPPDPDDPPDDDDDDDDDPPPDPPPDVCVVVVVVVVVVVVVLVPDDPVVNVVVVVVVVVVVVVVVVVVVVVVPDPDD

Secondary structure (DSSP, 8-state):
----PPPPPPPPPPPTTSPPPGGG-TT--HHHHHHHHHHHHHHHHHHT-----------PPPTT--HHHHHHHHHHHHHHHHHHHT--HHHHHHHHHHHHHHHHHHHHHHHHHHHHHSS-GGG------TT----PPP----PPP-------------TTHHHHHHHHHHHHHHHTS-HHHHHHHHHHHHHHHHHHHHHHHHHHTS---

Solvent-accessible surface area (backbone atoms only — not comparable to full-atom values): 13594 Å² total; per-residue (Å²): 135,85,83,79,76,80,75,83,78,81,80,77,86,79,63,90,88,55,81,83,54,83,92,72,53,94,83,63,56,72,69,57,56,49,51,62,49,49,53,51,52,51,51,53,53,65,72,66,58,72,86,75,76,67,81,78,73,80,88,69,83,55,92,92,58,50,74,69,55,47,52,52,50,54,51,49,56,51,50,50,50,53,51,58,74,71,54,44,77,68,56,50,54,53,48,55,52,50,52,54,49,52,52,53,54,49,54,52,50,50,50,53,47,48,62,56,58,72,54,55,70,88,73,66,75,81,82,75,71,88,79,70,77,72,71,77,77,83,78,81,80,73,77,80,77,88,68,82,85,77,78,76,79,79,75,78,88,56,100,52,61,74,60,53,57,48,53,54,58,52,53,56,56,54,71,74,46,54,72,70,58,43,50,52,56,49,53,53,50,53,53,53,52,51,52,50,50,51,53,52,50,53,60,70,70,48,77,88,125

pLDDT: mean 77.09, std 14.1, range [45.84, 97.44]